Protein AF-A0A9C6XRC9-F1 (afdb_monomer_lite)

Secondary structure (DSSP, 8-state):
---PPPPPPPP----------TTS-S-GGG--S------PPPHHHHHHHHHHHTTTSPTT-HHHHHHHHHHHHHIIIIIHHHHHHHHHHHTT-S----EEE------TT-----S--TTHHHHHHH-HHHHHHHHSSPPPHHHHHHHHHHHHHHHHHHHHS-S-S-GGGTSS--PPP-TTT-EEEEE--SS-SSPPEEETTGGGGG------TTHHHHHHHHTT---HHHHHHHIIIIIHHHHHHHHHHHHHHHHHHHTTS------HHHHHHHHHHHHHHHHHHHHHHHHHHHHHHHHHHHHHHTT-

Organism: Frankliniella occidentalis (NCBI:txid133901)

Foldseek 3Di:
DDDDDDDDDDDDDDDDDDDDDPPPPDDPVPPPDDPPPPVPPDVVNVVVLCVQQPPVADVPRPVSNVVSVVVLCCLQPPLLVVLVVQQVCLVPDPLAAAADEFAQAQPLPPPPDGTQDPCSVVCLQVHQVSCCVRRVDGQDPLSVVLNVLVVQLVVCCVVPSASCPDCVVQVDGRDHAHPVFQWHFYRYSPPDPPGDIDHQQVQAVPDDDDDDPPCPVVVVVSVVTGHPSRVSSCCNVPVVVVVVVVVVVVVVVVVVVVVPPDDPDDDDPVVVVVVVVVVVVVVVVVVVVVVVVVVVVVVVVVVVVVVD

Sequence (308 aa):
MPTRWPPPPPGGDPGDDELADGTNDLPPAFRLGPPALEVPVDASIQSLLEWRYVSGAAPGDTGALLAGLLQMYTDAQFKAPHALQLRLLASRTAQLFAYRFDQPGPDLLGSGYPGAGFGSELVLLLGPTTTRQLAGRRFTAQEERLAAYVKRMWVDFARTGNPTPGARGYGVSWRRYTEADQGFLSLVADGTQPMPMRSYSHEALLGAAPAGPGARELQAEAAAGGGGDARAAHLWNTFLPRLHNESIGRRVAGWAASREAPLTNAQPFRSAMFTLLALVLLLLLLLVLCLVLLKRRAKERGRERDSF

pLDDT: mean 70.93, std 20.16, range [28.77, 95.62]

Radius of gyration: 31.68 Å; chains: 1; bounding box: 92×70×71 Å

InterPro domains:
  IPR002018 Carboxylesterase, type B [PF00135] (43-192)
  IPR029058 Alpha/Beta hydrolase fold [G3DSA:3.40.50.1820] (29-205)
  IPR029058 Alpha/Beta hydrolase fold [SSF53474] (43-190)
  IPR051093 Neuroligin and Bile salt-activated lipase [PTHR43903] (65-206)

Structure (mmCIF, N/CA/C/O backbone):
data_AF-A0A9C6XRC9-F1
#
_entry.id   AF-A0A9C6XRC9-F1
#
loop_
_atom_site.group_PDB
_atom_site.id
_atom_site.type_symbol
_atom_site.label_atom_id
_atom_site.label_alt_id
_atom_site.label_comp_id
_atom_site.label_asym_id
_atom_site.label_entity_id
_atom_site.label_seq_id
_atom_site.pdbx_PDB_ins_code
_atom_site.Cartn_x
_atom_site.Cartn_y
_atom_site.Cartn_z
_atom_site.occupancy
_atom_site.B_iso_or_equiv
_atom_site.auth_seq_id
_atom_site.auth_comp_id
_atom_site.auth_asym_id
_atom_site.auth_atom_id
_atom_site.pdbx_PDB_model_num
ATOM 1 N N . MET A 1 1 ? 21.746 42.986 18.430 1.00 35.22 1 MET A N 1
ATOM 2 C CA . MET A 1 1 ? 22.981 43.009 17.623 1.00 35.22 1 MET A CA 1
ATOM 3 C C . MET A 1 1 ? 22.846 42.000 16.495 1.00 35.22 1 MET A C 1
ATOM 5 O O . MET A 1 1 ? 22.748 40.822 16.808 1.00 35.22 1 MET A O 1
ATOM 9 N N . PRO A 1 2 ? 22.777 42.429 15.226 1.00 35.78 2 PRO A N 1
ATOM 10 C CA . PRO A 1 2 ? 22.826 41.525 14.086 1.00 35.78 2 PRO A CA 1
ATOM 11 C C . PRO A 1 2 ? 24.183 41.648 13.377 1.00 35.78 2 PRO A C 1
ATOM 13 O O . PRO A 1 2 ? 24.568 42.726 12.923 1.00 35.78 2 PRO A O 1
ATOM 16 N N . THR A 1 3 ? 24.927 40.550 13.302 1.00 38.56 3 THR A N 1
ATOM 17 C CA . THR A 1 3 ? 26.184 40.452 12.555 1.00 38.56 3 THR A CA 1
ATOM 18 C C . THR A 1 3 ? 25.895 40.450 11.052 1.00 38.56 3 THR A C 1
ATOM 20 O O . THR A 1 3 ? 25.283 39.528 10.517 1.00 38.56 3 THR A O 1
ATOM 23 N N . ARG A 1 4 ? 26.321 41.524 10.375 1.00 36.56 4 ARG A N 1
ATOM 24 C CA . ARG A 1 4 ? 26.397 41.636 8.912 1.00 36.56 4 ARG A CA 1
ATOM 25 C C . ARG A 1 4 ? 27.563 40.788 8.399 1.00 36.56 4 ARG A C 1
ATOM 27 O O . ARG A 1 4 ? 28.683 40.949 8.875 1.00 36.56 4 ARG A O 1
ATOM 34 N N . TRP A 1 5 ? 27.304 39.949 7.404 1.00 37.97 5 TRP A N 1
ATOM 35 C CA . TRP A 1 5 ? 28.341 39.339 6.570 1.00 37.97 5 TRP A CA 1
ATOM 36 C C . TRP A 1 5 ? 28.948 40.390 5.619 1.00 37.97 5 TRP A C 1
ATOM 38 O O . TRP A 1 5 ? 28.217 41.287 5.183 1.00 37.97 5 TRP A O 1
ATOM 48 N N . PRO A 1 6 ? 30.255 40.326 5.303 1.00 43.88 6 PRO A N 1
ATOM 49 C CA . PRO A 1 6 ? 30.884 41.241 4.353 1.00 43.88 6 PRO A CA 1
ATOM 50 C C . PRO A 1 6 ? 30.583 40.832 2.896 1.00 43.88 6 PRO A C 1
ATOM 52 O O . PRO A 1 6 ? 30.291 39.661 2.641 1.00 43.88 6 PRO A O 1
ATOM 55 N N . PRO A 1 7 ? 30.636 41.771 1.931 1.00 45.69 7 PRO A N 1
ATOM 56 C CA . PRO A 1 7 ? 30.400 41.468 0.521 1.00 45.69 7 PRO A CA 1
ATOM 57 C C . PRO A 1 7 ? 31.598 40.740 -0.122 1.00 45.69 7 PRO A C 1
ATOM 59 O O . PRO A 1 7 ? 32.734 40.924 0.325 1.00 45.69 7 PRO A O 1
ATOM 62 N N . PRO A 1 8 ? 31.366 39.937 -1.178 1.00 43.94 8 PRO A N 1
ATOM 63 C CA . PRO A 1 8 ? 32.430 39.238 -1.893 1.00 43.94 8 PRO A CA 1
ATOM 64 C C . PRO A 1 8 ? 33.268 40.199 -2.762 1.00 43.94 8 PRO A C 1
ATOM 66 O O . PRO A 1 8 ? 32.747 41.220 -3.222 1.00 43.94 8 PRO A O 1
ATOM 69 N N . PRO A 1 9 ? 34.558 39.890 -3.001 1.00 41.72 9 PRO A N 1
ATOM 70 C CA . PRO A 1 9 ? 35.421 40.687 -3.868 1.00 41.72 9 PRO A CA 1
ATOM 71 C C . PRO A 1 9 ? 35.063 40.510 -5.359 1.00 41.72 9 PRO A C 1
ATOM 73 O O . PRO A 1 9 ? 34.474 39.493 -5.735 1.00 41.72 9 PRO A O 1
ATOM 76 N N . PRO A 1 10 ? 35.389 41.502 -6.212 1.00 39.47 10 PRO A N 1
ATOM 77 C CA . PRO A 1 10 ? 34.968 41.529 -7.607 1.00 39.47 10 PRO A CA 1
ATOM 78 C C . PRO A 1 10 ? 35.815 40.598 -8.484 1.00 39.47 10 PRO A C 1
ATOM 80 O O . PRO A 1 10 ? 36.954 40.270 -8.158 1.00 39.47 10 PRO A O 1
ATOM 83 N N . GLY A 1 11 ? 35.203 40.179 -9.593 1.00 39.72 11 GLY A N 1
ATOM 84 C CA . GLY A 1 11 ? 35.634 39.072 -10.438 1.00 39.72 11 GLY A CA 1
ATOM 85 C C . GLY A 1 11 ? 36.999 39.222 -11.107 1.00 39.72 11 GLY A C 1
ATOM 86 O O . GLY A 1 11 ? 37.407 40.308 -11.517 1.00 39.72 11 GLY A O 1
ATOM 87 N N . GLY A 1 12 ? 37.639 38.068 -11.271 1.00 28.77 12 GLY A N 1
ATOM 88 C CA . GLY A 1 12 ? 38.727 37.819 -12.202 1.00 28.77 12 GLY A CA 1
ATOM 89 C C . GLY A 1 12 ? 38.508 36.446 -12.835 1.00 28.77 12 GLY A C 1
ATOM 90 O O . GLY A 1 12 ? 38.506 35.441 -12.135 1.00 28.77 12 GLY A O 1
ATOM 91 N N . ASP A 1 13 ? 38.273 36.445 -14.138 1.00 37.41 13 ASP A N 1
ATOM 92 C CA . ASP A 1 13 ? 38.548 35.346 -15.076 1.00 37.41 13 ASP A CA 1
ATOM 93 C C . ASP A 1 13 ? 39.811 35.806 -15.855 1.00 37.41 13 ASP A C 1
ATOM 95 O O . ASP A 1 13 ? 40.003 37.032 -15.916 1.00 37.41 13 ASP A O 1
ATOM 99 N N . PRO A 1 14 ? 40.673 34.965 -16.472 1.00 45.53 14 PRO A N 1
ATOM 100 C CA . PRO A 1 14 ? 40.502 33.546 -16.811 1.00 45.53 14 PRO A CA 1
ATOM 101 C C . PRO A 1 14 ? 41.746 32.645 -16.611 1.00 45.53 14 PRO A C 1
ATOM 103 O O . PRO A 1 14 ? 42.859 33.130 -16.415 1.00 45.53 14 PRO A O 1
ATOM 106 N N . GLY A 1 15 ? 41.568 31.328 -16.764 1.00 31.20 15 GLY A N 1
ATOM 107 C CA . GLY A 1 15 ? 42.656 30.415 -17.149 1.00 31.20 15 GLY A CA 1
ATOM 108 C C . GLY A 1 15 ? 42.734 29.111 -16.357 1.00 31.20 15 GLY A C 1
ATOM 109 O O . GLY A 1 15 ? 43.173 29.109 -15.216 1.00 31.20 15 GLY A O 1
ATOM 110 N N . ASP A 1 16 ? 42.351 28.026 -17.031 1.00 44.50 16 ASP A N 1
ATOM 111 C CA . ASP A 1 16 ? 42.995 26.708 -16.998 1.00 44.50 16 ASP A CA 1
ATOM 112 C C . ASP A 1 16 ? 43.241 26.053 -15.626 1.00 44.50 16 ASP A C 1
ATOM 114 O O . ASP A 1 16 ? 44.360 26.056 -15.129 1.00 44.50 16 ASP A O 1
ATOM 118 N N . ASP A 1 17 ? 42.228 25.368 -15.082 1.00 36.22 17 ASP A N 1
ATOM 119 C CA . ASP A 1 17 ? 42.452 24.276 -14.125 1.00 36.22 17 ASP A CA 1
ATOM 120 C C . ASP A 1 17 ? 41.596 23.053 -14.496 1.00 36.22 17 ASP A C 1
ATOM 122 O O . ASP A 1 17 ? 40.381 22.975 -14.294 1.00 36.22 17 ASP A O 1
ATOM 126 N N . GLU A 1 18 ? 42.289 22.096 -15.099 1.00 40.53 18 GLU A N 1
ATOM 127 C CA . GLU A 1 18 ? 41.876 20.741 -15.437 1.00 40.53 18 GLU A CA 1
ATOM 128 C C . GLU A 1 18 ? 41.568 19.950 -14.148 1.00 40.53 18 GLU A C 1
ATOM 130 O O . GLU A 1 18 ? 42.465 19.462 -13.461 1.00 40.53 18 GLU A O 1
ATOM 135 N N . LEU A 1 19 ? 40.286 19.824 -13.784 1.00 36.97 19 LEU A N 1
ATOM 136 C CA . LEU A 1 19 ? 39.853 18.959 -12.681 1.00 36.97 19 LEU A CA 1
ATOM 137 C C . LEU A 1 19 ? 39.746 17.506 -13.158 1.00 36.97 19 LEU A C 1
ATOM 139 O O . LEU A 1 19 ? 38.753 17.082 -13.751 1.00 36.97 19 LEU A O 1
ATOM 143 N N . ALA A 1 20 ? 40.809 16.763 -12.864 1.00 34.56 20 ALA A N 1
ATOM 144 C CA . ALA A 1 20 ? 40.918 15.324 -13.012 1.00 34.56 20 ALA A CA 1
ATOM 145 C C . ALA A 1 20 ? 39.790 14.566 -12.279 1.00 34.56 20 ALA A C 1
ATOM 147 O O . ALA A 1 20 ? 39.478 14.816 -11.112 1.00 34.56 20 ALA A O 1
ATOM 148 N N . ASP A 1 21 ? 39.212 13.599 -12.991 1.00 37.47 21 ASP A N 1
ATOM 149 C CA . ASP A 1 21 ? 38.247 12.603 -12.526 1.00 37.47 21 ASP A CA 1
ATOM 150 C C . ASP A 1 21 ? 38.874 11.687 -11.455 1.00 37.47 21 ASP A C 1
ATOM 152 O O . ASP A 1 21 ? 39.575 10.718 -11.747 1.00 37.47 21 ASP A O 1
ATOM 156 N N . GLY A 1 22 ? 38.634 12.016 -10.185 1.00 40.62 22 GLY A N 1
ATOM 157 C CA . GLY A 1 22 ? 39.144 11.301 -9.012 1.00 40.62 22 GLY A CA 1
ATOM 158 C C . GLY A 1 22 ? 38.396 10.016 -8.643 1.00 40.62 22 GLY A C 1
ATOM 159 O O . GLY A 1 22 ? 38.350 9.671 -7.463 1.00 40.62 22 GLY A O 1
ATOM 160 N N . THR A 1 23 ? 37.784 9.303 -9.595 1.00 39.66 23 THR A N 1
ATOM 161 C CA . THR A 1 23 ? 37.073 8.042 -9.298 1.00 39.66 23 THR A CA 1
ATOM 162 C C . THR A 1 23 ? 37.865 6.764 -9.600 1.00 39.66 23 THR A C 1
ATOM 164 O O . THR A 1 23 ? 37.419 5.675 -9.232 1.00 39.66 23 THR A O 1
ATOM 167 N N . ASN A 1 24 ? 39.070 6.862 -10.177 1.00 40.19 24 ASN A N 1
ATOM 168 C CA . ASN A 1 24 ? 39.824 5.686 -10.642 1.00 40.19 24 ASN A CA 1
ATOM 169 C C . ASN A 1 24 ? 41.006 5.215 -9.769 1.00 40.19 24 ASN A C 1
ATOM 171 O O . ASN A 1 24 ? 41.570 4.164 -10.065 1.00 40.19 24 ASN A O 1
ATOM 175 N N . ASP A 1 25 ? 41.327 5.878 -8.655 1.00 45.12 25 ASP A N 1
ATOM 176 C CA . ASP A 1 25 ? 42.563 5.599 -7.892 1.00 45.12 25 ASP A CA 1
ATOM 177 C C . ASP A 1 25 ? 42.398 4.754 -6.615 1.00 45.12 25 ASP A C 1
ATOM 179 O O . ASP A 1 25 ? 43.212 4.825 -5.692 1.00 45.12 25 ASP A O 1
ATOM 183 N N . LEU A 1 26 ? 41.381 3.889 -6.538 1.00 38.12 26 LEU A N 1
ATOM 184 C CA . LEU A 1 26 ? 41.312 2.905 -5.450 1.00 38.12 26 LEU A CA 1
ATOM 185 C C . LEU A 1 26 ? 41.932 1.557 -5.857 1.00 38.12 26 LEU A C 1
ATOM 187 O O . LEU A 1 26 ? 41.564 0.992 -6.891 1.00 38.12 26 LEU A O 1
ATOM 191 N N . PRO A 1 27 ? 42.839 0.987 -5.034 1.00 40.34 27 PRO A N 1
ATOM 192 C CA . PRO A 1 27 ? 43.484 -0.281 -5.336 1.00 40.34 27 PRO A CA 1
ATOM 193 C C . PRO A 1 27 ? 42.460 -1.428 -5.409 1.00 40.34 27 PRO A C 1
ATOM 195 O O . PRO A 1 27 ? 41.480 -1.449 -4.656 1.00 40.34 27 PRO A O 1
ATOM 198 N N . PRO A 1 28 ? 42.706 -2.442 -6.260 1.00 43.56 28 PRO A N 1
ATOM 199 C CA . PRO A 1 28 ? 41.733 -3.488 -6.595 1.00 43.56 28 PRO A CA 1
ATOM 200 C C . PRO A 1 28 ? 41.267 -4.340 -5.400 1.00 43.56 28 PRO A C 1
ATOM 202 O O . PRO A 1 28 ? 40.253 -5.026 -5.495 1.00 43.56 28 PRO A O 1
ATOM 205 N N . ALA A 1 29 ? 41.964 -4.276 -4.262 1.00 41.69 29 ALA A N 1
ATOM 206 C CA . ALA A 1 29 ? 41.668 -5.044 -3.054 1.00 41.69 29 ALA A CA 1
ATOM 207 C C . ALA A 1 29 ? 40.411 -4.587 -2.283 1.00 41.69 29 ALA A C 1
ATOM 209 O O . ALA A 1 29 ? 39.930 -5.335 -1.436 1.00 41.69 29 ALA A O 1
ATOM 210 N N . PHE A 1 30 ? 39.855 -3.403 -2.571 1.00 39.16 30 PHE A N 1
ATOM 211 C CA . PHE A 1 30 ? 38.640 -2.903 -1.903 1.00 39.16 30 PHE A CA 1
ATOM 212 C C . PHE A 1 30 ? 37.350 -3.078 -2.718 1.00 39.16 30 PHE A C 1
ATOM 214 O O . PHE A 1 30 ? 36.274 -2.706 -2.256 1.00 39.16 30 PHE A O 1
ATOM 221 N N . ARG A 1 31 ? 37.412 -3.720 -3.893 1.00 44.91 31 ARG A N 1
ATOM 222 C CA . ARG A 1 31 ? 36.222 -4.141 -4.652 1.00 44.91 31 ARG A CA 1
ATOM 223 C C . ARG A 1 31 ? 35.701 -5.488 -4.130 1.00 44.91 31 ARG A C 1
ATOM 225 O O . ARG A 1 31 ? 35.736 -6.490 -4.832 1.00 44.91 31 ARG A O 1
ATOM 232 N N . LEU A 1 32 ? 35.248 -5.524 -2.876 1.00 40.56 32 LEU A N 1
ATOM 233 C CA . LEU A 1 32 ? 34.569 -6.682 -2.278 1.00 40.56 32 LEU A CA 1
ATOM 234 C C . LEU A 1 32 ? 33.050 -6.474 -2.300 1.00 40.56 32 LEU A C 1
ATOM 236 O O . LEU A 1 32 ? 32.406 -6.261 -1.278 1.00 40.56 32 LEU A O 1
ATOM 240 N N . GLY A 1 33 ? 32.482 -6.561 -3.496 1.00 33.41 33 GLY A N 1
ATOM 241 C CA . GLY A 1 33 ? 31.129 -7.063 -3.707 1.00 33.41 33 GLY A CA 1
ATOM 242 C C . GLY A 1 33 ? 31.245 -8.271 -4.639 1.00 33.41 33 GLY A C 1
ATOM 243 O O . GLY A 1 33 ? 32.189 -8.301 -5.436 1.00 33.41 33 GLY A O 1
ATOM 244 N N . PRO A 1 34 ? 30.358 -9.285 -4.570 1.00 34.78 34 PRO A N 1
ATOM 245 C CA . PRO A 1 34 ? 30.285 -10.269 -5.654 1.00 34.78 34 PRO A CA 1
ATOM 246 C C . PRO A 1 34 ? 30.206 -9.500 -6.980 1.00 34.78 34 PRO A C 1
ATOM 248 O O . PRO A 1 34 ? 29.626 -8.409 -6.967 1.00 34.78 34 PRO A O 1
ATOM 251 N N . PRO A 1 35 ? 30.789 -10.001 -8.092 1.00 35.19 35 PRO A N 1
ATOM 252 C CA . PRO A 1 35 ? 30.639 -9.334 -9.377 1.00 35.19 35 PRO A CA 1
ATOM 253 C C . PRO A 1 35 ? 29.151 -9.094 -9.535 1.00 35.19 35 PRO A C 1
ATOM 255 O O . PRO A 1 35 ? 28.368 -10.050 -9.515 1.00 35.19 35 PRO A O 1
ATOM 258 N N . ALA A 1 36 ? 28.763 -7.818 -9.551 1.00 39.09 36 ALA A N 1
ATOM 259 C CA . ALA A 1 36 ? 27.411 -7.466 -9.877 1.00 39.09 36 ALA A CA 1
ATOM 260 C C . ALA A 1 36 ? 27.167 -8.201 -11.188 1.00 39.09 36 ALA A C 1
ATOM 262 O O . ALA A 1 36 ? 27.863 -7.990 -12.183 1.00 39.09 36 ALA A O 1
ATOM 263 N N . LEU A 1 37 ? 26.237 -9.149 -11.156 1.00 36.12 37 LEU A N 1
ATOM 264 C CA . LEU A 1 37 ? 25.459 -9.462 -12.328 1.00 36.12 37 LEU A CA 1
ATOM 265 C C . LEU A 1 37 ? 24.800 -8.129 -12.680 1.00 36.12 37 LEU A C 1
ATOM 267 O O . LEU A 1 37 ? 23.664 -7.872 -12.294 1.00 36.12 37 LEU A O 1
ATOM 271 N N . GLU A 1 38 ? 25.549 -7.247 -13.344 1.00 39.19 38 GLU A N 1
ATOM 272 C CA . GLU A 1 38 ? 25.010 -6.188 -14.168 1.00 39.19 38 GLU A CA 1
ATOM 273 C C . GLU A 1 38 ? 24.287 -6.942 -15.270 1.00 39.19 38 GLU A C 1
ATOM 275 O O . GLU A 1 38 ? 24.813 -7.204 -16.346 1.00 39.19 38 GLU A O 1
ATOM 280 N N . VAL A 1 39 ? 23.096 -7.435 -14.934 1.00 43.78 39 VAL A N 1
ATOM 281 C CA . VAL A 1 39 ? 22.110 -7.824 -15.916 1.00 43.78 39 VAL A CA 1
ATOM 282 C C . VAL A 1 39 ? 21.876 -6.525 -16.669 1.00 43.78 39 VAL A C 1
ATOM 284 O O . VAL A 1 39 ? 21.326 -5.600 -16.067 1.00 43.78 39 VAL A O 1
ATOM 287 N N . PRO A 1 40 ? 22.324 -6.401 -17.933 1.00 53.22 40 PRO A N 1
ATOM 288 C CA . PRO A 1 40 ? 22.064 -5.193 -18.687 1.00 53.22 40 PRO A CA 1
ATOM 289 C C . PRO A 1 40 ? 20.550 -5.067 -18.719 1.00 53.22 40 PRO A C 1
ATOM 291 O O . PRO A 1 40 ? 19.863 -5.998 -19.167 1.00 53.22 40 PRO A O 1
ATOM 294 N N . VAL A 1 41 ? 20.031 -3.977 -18.156 1.00 55.94 41 VAL A N 1
ATOM 295 C CA . VAL A 1 41 ? 18.625 -3.636 -18.322 1.00 55.94 41 VAL A CA 1
ATOM 296 C C . VAL A 1 41 ? 18.436 -3.545 -19.829 1.00 55.94 41 VAL A C 1
ATOM 298 O O . VAL A 1 41 ? 19.155 -2.811 -20.502 1.00 55.94 41 VAL A O 1
ATOM 301 N N . ASP A 1 42 ? 17.559 -4.385 -20.379 1.00 67.19 42 ASP A N 1
ATOM 302 C CA . ASP A 1 42 ? 17.227 -4.320 -21.799 1.00 67.19 42 ASP A CA 1
ATOM 303 C C . ASP A 1 42 ? 16.805 -2.873 -22.076 1.00 67.19 42 ASP A C 1
ATOM 305 O O . ASP A 1 42 ? 15.924 -2.367 -21.377 1.00 67.19 42 ASP A O 1
ATOM 309 N N . ALA A 1 43 ? 17.446 -2.188 -23.027 1.00 70.94 43 ALA A N 1
ATOM 310 C CA . ALA A 1 43 ? 17.153 -0.785 -23.331 1.00 70.94 43 ALA A CA 1
ATOM 311 C C . ALA A 1 43 ? 15.641 -0.558 -23.537 1.00 70.94 43 ALA A C 1
ATOM 313 O O . ALA A 1 43 ? 15.102 0.480 -23.162 1.00 70.94 43 ALA A O 1
ATOM 314 N N . SER A 1 44 ? 14.934 -1.590 -24.009 1.00 74.25 44 SER A N 1
ATOM 315 C CA . SER A 1 44 ? 13.476 -1.632 -24.147 1.00 74.25 44 SER A CA 1
ATOM 316 C C . SER A 1 44 ? 12.720 -1.483 -22.814 1.00 74.25 44 SER A C 1
ATOM 318 O O . SER A 1 44 ? 11.699 -0.801 -22.756 1.00 74.25 44 SER A O 1
ATOM 320 N N . ILE A 1 45 ? 13.200 -2.115 -21.735 1.00 81.44 45 ILE A N 1
ATOM 321 C CA . ILE A 1 45 ? 12.616 -2.008 -20.386 1.00 81.44 45 ILE A CA 1
ATOM 322 C C . ILE A 1 45 ? 12.839 -0.601 -19.839 1.00 81.44 45 ILE A C 1
ATOM 324 O O . ILE A 1 45 ? 11.910 -0.000 -19.303 1.00 81.44 45 ILE A O 1
ATOM 328 N N . GLN A 1 46 ? 14.053 -0.072 -19.994 1.00 81.62 46 GLN A N 1
ATOM 329 C CA . GLN A 1 46 ? 14.384 1.265 -19.518 1.00 81.62 46 GLN A CA 1
ATOM 330 C C . GLN A 1 46 ? 13.516 2.326 -20.205 1.00 81.62 46 GLN A C 1
ATOM 332 O O . GLN A 1 46 ? 12.843 3.089 -19.516 1.00 81.62 46 GLN A O 1
ATOM 337 N N . SER A 1 47 ? 13.435 2.316 -21.539 1.00 79.88 47 SER A N 1
ATOM 338 C CA . SER A 1 47 ? 12.606 3.272 -22.284 1.00 79.88 47 SER A CA 1
ATOM 339 C C . SER A 1 47 ? 11.123 3.178 -21.924 1.00 79.88 47 SER A C 1
ATOM 341 O O . SER A 1 47 ? 10.429 4.191 -21.894 1.00 79.88 47 SER A O 1
ATOM 343 N N . LEU A 1 48 ? 10.619 1.981 -21.611 1.00 82.50 48 LEU A N 1
ATOM 344 C CA . LEU A 1 48 ? 9.238 1.808 -21.164 1.00 82.50 48 LEU A CA 1
ATOM 345 C C . LEU A 1 48 ? 8.993 2.411 -19.775 1.00 82.50 48 LEU A C 1
ATOM 347 O O . LEU A 1 48 ? 7.953 3.033 -19.552 1.00 82.50 48 LEU A O 1
ATOM 351 N N . LEU A 1 49 ? 9.925 2.220 -18.838 1.00 86.25 49 LEU A N 1
ATOM 352 C CA . LEU A 1 49 ? 9.831 2.802 -17.498 1.00 86.25 49 LEU A CA 1
ATOM 353 C C . LEU A 1 49 ? 9.945 4.329 -17.554 1.00 86.25 49 LEU A C 1
ATOM 355 O O . LEU A 1 49 ? 9.145 5.020 -16.922 1.00 86.25 49 LEU A O 1
ATOM 359 N N . GLU A 1 50 ? 10.866 4.851 -18.364 1.00 83.88 50 GLU A N 1
ATOM 360 C CA . GLU A 1 50 ? 10.996 6.284 -18.639 1.00 83.88 50 GLU A CA 1
ATOM 361 C C . GLU A 1 50 ? 9.703 6.845 -19.240 1.00 83.88 50 GLU A C 1
ATOM 363 O O . GLU A 1 50 ? 9.156 7.830 -18.746 1.00 83.88 50 GLU A O 1
ATOM 368 N N . TRP A 1 51 ? 9.136 6.174 -20.241 1.00 84.12 51 TRP A N 1
ATOM 369 C CA . TRP A 1 51 ? 7.853 6.564 -20.819 1.00 84.12 51 TRP A CA 1
ATOM 370 C C . TRP A 1 51 ? 6.695 6.511 -19.807 1.00 84.12 51 TRP A C 1
ATOM 372 O O . TRP A 1 51 ? 5.800 7.349 -19.821 1.00 84.12 51 TRP A O 1
ATOM 382 N N . ARG A 1 52 ? 6.672 5.541 -18.889 1.00 84.00 52 ARG A N 1
ATOM 383 C CA . ARG A 1 52 ? 5.548 5.399 -17.952 1.00 84.00 52 ARG A CA 1
ATOM 384 C C . ARG A 1 52 ? 5.605 6.378 -16.778 1.00 84.00 52 ARG A C 1
ATOM 386 O O . ARG A 1 52 ? 4.542 6.783 -16.295 1.00 84.00 52 ARG A O 1
ATOM 393 N N . TYR A 1 53 ? 6.802 6.678 -16.280 1.00 85.44 53 TYR A N 1
ATOM 394 C CA . TYR A 1 53 ? 6.999 7.386 -15.011 1.00 85.44 53 TYR A CA 1
ATOM 395 C C . TYR A 1 53 ? 7.703 8.736 -15.153 1.00 85.44 53 TYR A C 1
ATOM 397 O O . TYR A 1 53 ? 7.552 9.574 -14.272 1.00 85.44 53 TYR A O 1
ATOM 405 N N . VAL A 1 54 ? 8.442 8.971 -16.239 1.00 84.94 54 VAL A N 1
ATOM 406 C CA . VAL A 1 54 ? 9.279 10.171 -16.407 1.00 84.94 54 VAL A CA 1
ATOM 407 C C . VAL A 1 54 ? 8.753 11.094 -17.504 1.00 84.94 54 VAL A C 1
ATOM 409 O O . VAL A 1 54 ? 8.776 12.308 -17.333 1.00 84.94 54 VAL A O 1
ATOM 412 N N . SER A 1 55 ? 8.210 10.563 -18.604 1.00 78.62 55 SER A N 1
ATOM 413 C CA . SER A 1 55 ? 7.850 11.377 -19.779 1.00 78.62 55 SER A CA 1
ATOM 414 C C . SER A 1 55 ? 6.711 12.379 -19.556 1.00 78.62 55 SER A C 1
ATOM 416 O O . SER A 1 55 ? 6.442 13.198 -20.430 1.00 78.62 55 SER A O 1
ATOM 418 N N . GLY A 1 56 ? 6.006 12.299 -18.425 1.00 74.56 56 GLY A N 1
ATOM 419 C CA . GLY A 1 56 ? 4.999 13.282 -18.025 1.00 74.56 56 GLY A CA 1
ATOM 420 C C . GLY A 1 56 ? 5.578 14.554 -17.394 1.00 74.56 56 GLY A C 1
ATOM 421 O O . GLY A 1 56 ? 4.843 15.526 -17.245 1.00 74.56 56 GLY A O 1
ATOM 422 N N . ALA A 1 57 ? 6.863 14.563 -17.021 1.00 82.94 57 ALA A N 1
ATOM 423 C CA . ALA A 1 57 ? 7.520 15.710 -16.404 1.00 82.94 57 ALA A CA 1
ATOM 424 C C . ALA A 1 57 ? 8.058 16.674 -17.473 1.00 82.94 57 ALA A C 1
ATOM 426 O O . ALA A 1 57 ? 8.785 16.272 -18.384 1.00 82.94 57 ALA A O 1
ATOM 427 N N . ALA A 1 58 ? 7.718 17.960 -17.358 1.00 82.94 58 ALA A N 1
ATOM 428 C CA . ALA A 1 58 ? 8.285 18.986 -18.226 1.00 82.94 58 ALA A CA 1
ATOM 429 C C . ALA A 1 58 ? 9.793 19.168 -17.943 1.00 82.94 58 ALA A C 1
ATOM 431 O O . ALA A 1 58 ? 10.233 18.964 -16.807 1.00 82.94 58 ALA A O 1
ATOM 432 N N . PRO A 1 59 ? 10.607 19.588 -18.932 1.00 83.62 59 PRO A N 1
ATOM 433 C CA . PRO A 1 59 ? 12.016 19.891 -18.698 1.00 83.62 59 PRO A CA 1
ATOM 434 C C . PRO A 1 59 ? 12.189 20.912 -17.564 1.00 83.62 59 PRO A C 1
ATOM 436 O O . PRO A 1 59 ? 11.620 22.000 -17.611 1.00 83.62 59 PRO A O 1
ATOM 439 N N . GLY A 1 60 ? 12.971 20.554 -16.543 1.00 83.94 60 GLY A N 1
ATOM 440 C CA . GLY A 1 60 ? 13.202 21.387 -15.356 1.00 83.94 60 GLY A CA 1
ATOM 441 C C . GLY A 1 60 ? 12.169 21.235 -14.230 1.00 83.94 60 GLY A C 1
ATOM 442 O O . GLY A 1 60 ? 12.399 21.768 -13.146 1.00 83.94 60 GLY A O 1
ATOM 443 N N . ASP A 1 61 ? 11.081 20.481 -14.428 1.00 85.75 61 ASP A N 1
ATOM 444 C CA . ASP A 1 61 ? 10.108 20.176 -13.372 1.00 85.75 61 ASP A CA 1
ATOM 445 C C . ASP A 1 61 ? 10.587 19.003 -12.501 1.00 85.75 61 ASP A C 1
ATOM 447 O O . ASP A 1 61 ? 10.241 17.833 -12.696 1.00 85.75 61 ASP A O 1
ATOM 451 N N . THR A 1 62 ? 11.425 19.330 -11.519 1.00 86.00 62 THR A N 1
ATOM 452 C CA . THR A 1 62 ? 11.977 18.360 -10.565 1.00 86.00 62 THR A CA 1
ATOM 453 C C . THR A 1 62 ? 10.907 17.731 -9.671 1.00 86.00 62 THR A C 1
ATOM 455 O O . THR A 1 62 ? 11.064 16.582 -9.256 1.00 86.00 62 THR A O 1
ATOM 458 N N . GLY A 1 63 ? 9.807 18.443 -9.403 1.00 80.94 63 GLY A N 1
ATOM 459 C CA . GLY A 1 63 ? 8.702 17.953 -8.582 1.00 80.94 63 GLY A CA 1
ATOM 460 C C . GLY A 1 63 ? 7.929 16.837 -9.278 1.00 80.94 63 GLY A C 1
ATOM 461 O O . GLY A 1 63 ? 7.726 15.773 -8.691 1.00 80.94 63 GLY A O 1
ATOM 462 N N . ALA A 1 64 ? 7.556 17.043 -10.544 1.00 79.44 64 ALA A N 1
ATOM 463 C CA . ALA A 1 64 ? 6.885 16.021 -11.345 1.00 79.44 64 ALA A CA 1
ATOM 464 C C . ALA A 1 64 ? 7.782 14.800 -11.595 1.00 79.44 64 ALA A C 1
ATOM 466 O O . ALA A 1 64 ? 7.312 13.664 -11.492 1.00 79.44 64 ALA A O 1
ATOM 467 N N . LEU A 1 65 ? 9.078 15.017 -11.855 1.00 84.00 65 LEU A N 1
ATOM 468 C CA . LEU A 1 65 ? 10.048 13.932 -12.014 1.00 84.00 65 LEU A CA 1
ATOM 469 C C . LEU A 1 65 ? 10.121 13.062 -10.755 1.00 84.00 65 LEU A C 1
ATOM 471 O O . LEU A 1 65 ? 10.018 11.837 -10.825 1.00 84.00 65 LEU A O 1
ATOM 475 N N . LEU A 1 66 ? 10.277 13.692 -9.593 1.00 83.56 66 LEU A N 1
ATOM 476 C CA . LEU A 1 66 ? 10.391 12.967 -8.339 1.00 83.56 66 LEU A CA 1
ATOM 477 C C . LEU A 1 66 ? 9.087 12.269 -7.950 1.00 83.56 66 LEU A C 1
ATOM 479 O O . LEU A 1 66 ? 9.130 11.128 -7.498 1.00 83.56 66 LEU A O 1
ATOM 483 N N . ALA A 1 67 ? 7.931 12.893 -8.184 1.00 81.00 67 ALA A N 1
ATOM 484 C CA . ALA A 1 67 ? 6.639 12.234 -8.009 1.00 81.00 67 ALA A CA 1
ATOM 485 C C . ALA A 1 67 ? 6.529 10.970 -8.881 1.00 81.00 67 ALA A C 1
ATOM 487 O O . ALA A 1 67 ? 6.103 9.921 -8.395 1.00 81.00 67 ALA A O 1
ATOM 488 N N . GLY A 1 68 ? 6.982 11.043 -10.136 1.00 83.06 68 GLY A N 1
ATOM 489 C CA . GLY A 1 68 ? 7.051 9.903 -11.047 1.00 83.06 68 GLY A CA 1
ATOM 490 C C . GLY A 1 68 ? 7.964 8.781 -10.546 1.00 83.06 68 GLY A C 1
ATOM 491 O O . GLY A 1 68 ? 7.566 7.614 -10.538 1.00 83.06 68 GLY A O 1
ATOM 492 N N . LEU A 1 69 ? 9.155 9.121 -10.047 1.00 86.69 69 LEU A N 1
ATOM 493 C CA . LEU A 1 69 ? 10.097 8.154 -9.469 1.00 86.69 69 LEU A CA 1
ATOM 494 C C . LEU A 1 69 ? 9.574 7.520 -8.172 1.00 86.69 69 LEU A C 1
ATOM 496 O O . LEU A 1 69 ? 9.693 6.308 -7.986 1.00 86.69 69 LEU A O 1
ATOM 500 N N . LEU A 1 70 ? 8.950 8.308 -7.292 1.00 83.19 70 LEU A N 1
ATOM 501 C CA . LEU A 1 70 ? 8.302 7.805 -6.078 1.00 83.19 70 LEU A CA 1
ATOM 502 C C . LEU A 1 70 ? 7.135 6.873 -6.421 1.00 83.19 70 LEU A C 1
ATOM 504 O O . LEU A 1 70 ? 6.966 5.831 -5.782 1.00 83.19 70 LEU A O 1
ATOM 508 N N . GLN A 1 71 ? 6.358 7.205 -7.454 1.00 84.12 71 GLN A N 1
ATOM 509 C CA . GLN A 1 71 ? 5.293 6.341 -7.954 1.00 84.12 71 GLN A CA 1
ATOM 510 C C . GLN A 1 71 ? 5.856 5.035 -8.524 1.00 84.12 71 GLN A C 1
ATOM 512 O O . GLN A 1 71 ? 5.347 3.970 -8.187 1.00 84.12 71 GLN A O 1
ATOM 517 N N . MET A 1 72 ? 6.929 5.093 -9.318 1.00 87.44 72 MET A N 1
ATOM 518 C CA . MET A 1 72 ? 7.616 3.904 -9.830 1.00 87.44 72 MET A CA 1
ATOM 519 C C . MET A 1 72 ? 8.067 2.992 -8.688 1.00 87.44 72 MET A C 1
ATOM 521 O O . MET A 1 72 ? 7.775 1.797 -8.697 1.00 87.44 72 MET A O 1
ATOM 525 N N . TYR A 1 73 ? 8.739 3.561 -7.685 1.00 87.25 73 TYR A N 1
ATOM 526 C CA . TYR A 1 73 ? 9.200 2.824 -6.512 1.00 87.25 73 TYR A CA 1
ATOM 527 C C . TYR A 1 73 ? 8.030 2.189 -5.748 1.00 87.25 73 TYR A C 1
ATOM 529 O O . TYR A 1 73 ? 8.071 1.006 -5.413 1.00 87.25 73 TYR A O 1
ATOM 537 N N . THR A 1 74 ? 6.953 2.948 -5.533 1.00 84.06 74 THR A N 1
ATOM 538 C CA . THR A 1 74 ? 5.744 2.480 -4.839 1.00 84.06 74 THR A CA 1
ATOM 539 C C . THR A 1 74 ? 5.055 1.339 -5.585 1.00 84.06 74 THR A C 1
ATOM 541 O O . THR A 1 74 ? 4.651 0.343 -4.976 1.00 84.06 74 THR A O 1
ATOM 544 N N . ASP A 1 75 ? 4.933 1.467 -6.906 1.00 85.69 75 ASP A N 1
ATOM 545 C CA . ASP A 1 75 ? 4.308 0.462 -7.758 1.00 85.69 75 ASP A CA 1
ATOM 546 C C . ASP A 1 75 ? 5.124 -0.839 -7.755 1.00 85.69 75 ASP A C 1
ATOM 548 O O . ASP A 1 75 ? 4.554 -1.912 -7.552 1.00 85.69 75 ASP A O 1
ATOM 552 N N . ALA A 1 76 ? 6.449 -0.736 -7.909 1.00 87.50 76 ALA A N 1
ATOM 553 C CA . ALA A 1 76 ? 7.356 -1.878 -7.989 1.00 87.50 76 ALA A CA 1
ATOM 554 C C . ALA A 1 76 ? 7.524 -2.617 -6.653 1.00 87.50 76 ALA A C 1
ATOM 556 O O . ALA A 1 76 ? 7.513 -3.846 -6.624 1.00 87.50 76 ALA A O 1
ATOM 557 N N . GLN A 1 77 ? 7.698 -1.881 -5.551 1.00 86.62 77 GLN A N 1
ATOM 558 C CA . GLN A 1 77 ? 8.053 -2.463 -4.252 1.00 86.62 77 GLN A CA 1
ATOM 559 C C . GLN A 1 77 ? 6.834 -2.856 -3.414 1.00 86.62 77 GLN A C 1
ATOM 561 O O . GLN A 1 77 ? 6.915 -3.801 -2.632 1.00 86.62 77 GLN A O 1
ATOM 566 N N . PHE A 1 78 ? 5.700 -2.163 -3.573 1.00 86.25 78 PHE A N 1
ATOM 567 C CA . PHE A 1 78 ? 4.539 -2.356 -2.701 1.00 86.25 78 PHE A CA 1
ATOM 568 C C . PHE A 1 78 ? 3.283 -2.751 -3.470 1.00 86.25 78 PHE A C 1
ATOM 570 O O . PHE A 1 78 ? 2.741 -3.832 -3.233 1.00 86.25 78 PHE A O 1
ATOM 577 N N . LYS A 1 79 ? 2.799 -1.912 -4.396 1.00 86.31 79 LYS A N 1
ATOM 578 C CA . LYS A 1 79 ? 1.463 -2.124 -4.980 1.00 86.31 79 LYS A CA 1
ATOM 579 C C . LYS A 1 79 ? 1.389 -3.370 -5.850 1.00 86.31 79 LYS A C 1
ATOM 581 O O . LYS A 1 79 ? 0.463 -4.158 -5.675 1.00 86.31 79 LYS A O 1
ATOM 586 N N . ALA A 1 80 ? 2.324 -3.563 -6.780 1.00 86.69 80 ALA A N 1
ATOM 587 C CA . ALA A 1 80 ? 2.272 -4.706 -7.682 1.00 86.69 80 ALA A CA 1
ATOM 588 C C . ALA A 1 80 ? 2.463 -6.042 -6.940 1.00 86.69 80 ALA A C 1
ATOM 590 O O . ALA A 1 80 ? 1.601 -6.914 -7.111 1.00 86.69 80 ALA A O 1
ATOM 591 N N . PRO A 1 81 ? 3.465 -6.205 -6.049 1.00 89.88 81 PRO A N 1
ATOM 592 C CA . PRO A 1 81 ? 3.580 -7.412 -5.233 1.00 89.88 81 PRO A CA 1
ATOM 593 C C . PRO A 1 81 ? 2.333 -7.670 -4.380 1.00 89.88 81 PRO A C 1
ATOM 595 O O . PRO A 1 81 ? 1.832 -8.795 -4.347 1.00 89.88 81 PRO A O 1
ATOM 598 N N . HIS A 1 82 ? 1.771 -6.631 -3.753 1.00 89.69 82 HIS A N 1
ATOM 599 C CA . HIS A 1 82 ? 0.560 -6.757 -2.943 1.00 89.69 82 HIS A CA 1
ATOM 600 C C . HIS A 1 82 ? -0.665 -7.154 -3.781 1.00 89.69 82 HIS A C 1
ATOM 602 O O . HIS A 1 82 ? -1.432 -8.027 -3.379 1.00 89.69 82 HIS A O 1
ATOM 608 N N . ALA A 1 83 ? -0.835 -6.589 -4.980 1.00 87.06 83 ALA A N 1
ATOM 609 C CA . ALA A 1 83 ? -1.912 -6.967 -5.894 1.00 87.06 83 ALA A CA 1
ATOM 610 C C . ALA A 1 83 ? -1.801 -8.436 -6.334 1.00 87.06 83 ALA A C 1
ATOM 612 O O . ALA A 1 83 ? -2.803 -9.155 -6.365 1.00 87.06 83 ALA A O 1
ATOM 613 N N . LEU A 1 84 ? -0.582 -8.912 -6.620 1.00 88.12 84 LEU A N 1
ATOM 614 C CA . LEU A 1 84 ? -0.341 -10.322 -6.920 1.00 88.12 84 LEU A CA 1
ATOM 615 C C . LEU A 1 84 ? -0.668 -11.208 -5.713 1.00 88.12 84 LEU A C 1
ATOM 617 O O . LEU A 1 84 ? -1.354 -12.219 -5.866 1.00 88.12 84 LEU A O 1
ATOM 621 N N . GLN A 1 85 ? -0.225 -10.817 -4.517 1.00 90.62 85 GLN A N 1
ATOM 622 C CA . GLN A 1 85 ? -0.529 -11.520 -3.273 1.00 90.62 85 GLN A CA 1
ATOM 623 C C . GLN A 1 85 ? -2.043 -11.629 -3.047 1.00 90.62 85 GLN A C 1
ATOM 625 O O . GLN A 1 85 ? -2.535 -12.725 -2.781 1.00 90.62 85 GLN A O 1
ATOM 630 N N . LEU A 1 86 ? -2.793 -10.532 -3.200 1.00 90.75 86 LEU A N 1
ATOM 631 C CA . LEU A 1 86 ? -4.252 -10.527 -3.058 1.00 90.75 86 LEU A CA 1
ATOM 632 C C . LEU A 1 86 ? -4.921 -11.480 -4.050 1.00 90.75 86 LEU A C 1
ATOM 634 O O . LEU A 1 86 ? -5.772 -12.271 -3.647 1.00 90.75 86 LEU A O 1
ATOM 638 N N . ARG A 1 87 ? -4.499 -11.473 -5.320 1.00 87.75 87 ARG A N 1
ATOM 639 C CA . ARG A 1 87 ? -5.023 -12.396 -6.337 1.00 87.75 87 ARG A CA 1
ATOM 640 C C . ARG A 1 87 ? -4.763 -13.857 -5.968 1.00 87.75 87 ARG A C 1
ATOM 642 O O . ARG A 1 87 ? -5.667 -14.686 -6.019 1.00 87.75 87 ARG A O 1
ATOM 649 N N . LEU A 1 88 ? -3.537 -14.177 -5.551 1.00 89.50 88 LEU A N 1
ATOM 650 C CA . LEU A 1 88 ? -3.167 -15.539 -5.158 1.00 89.50 88 LEU A CA 1
ATOM 651 C C . LEU A 1 88 ? -3.940 -16.008 -3.917 1.00 89.50 88 LEU A C 1
ATOM 653 O O . LEU A 1 88 ? -4.348 -17.168 -3.856 1.00 89.50 88 LEU A O 1
ATOM 657 N N . LEU A 1 89 ? -4.171 -15.117 -2.950 1.00 91.38 89 LEU A N 1
ATOM 658 C CA . LEU A 1 89 ? -4.914 -15.420 -1.727 1.00 91.38 89 LEU A CA 1
ATOM 659 C C . LEU A 1 89 ? -6.426 -15.504 -1.946 1.00 91.38 89 LEU A C 1
ATOM 661 O O . LEU A 1 89 ? -7.070 -16.314 -1.283 1.00 91.38 89 LEU A O 1
ATOM 665 N N . ALA A 1 90 ? -6.996 -14.737 -2.878 1.00 89.50 90 ALA A N 1
ATOM 666 C CA . ALA A 1 90 ? -8.438 -14.729 -3.142 1.00 89.50 90 ALA A CA 1
ATOM 667 C C . ALA A 1 90 ? -8.982 -16.119 -3.515 1.00 89.50 90 ALA A C 1
ATOM 669 O O . ALA A 1 90 ? -10.107 -16.458 -3.161 1.00 89.50 90 ALA A O 1
ATOM 670 N N . SER A 1 91 ? -8.161 -16.952 -4.163 1.00 83.75 91 SER A N 1
ATOM 671 C CA . SER A 1 91 ? -8.502 -18.347 -4.485 1.00 83.75 91 SER A CA 1
ATOM 672 C C . SER A 1 91 ? -8.390 -19.321 -3.301 1.00 83.75 91 SER A C 1
ATOM 674 O O . SER A 1 91 ? -8.888 -20.442 -3.376 1.00 83.75 91 SER A O 1
ATOM 676 N N . ARG A 1 92 ? -7.723 -18.922 -2.210 1.00 87.81 92 ARG A N 1
ATOM 677 C CA . ARG A 1 92 ? -7.321 -19.808 -1.101 1.00 87.81 92 ARG A CA 1
ATOM 678 C C . ARG A 1 92 ? -8.009 -19.503 0.220 1.00 87.81 92 ARG A C 1
ATOM 680 O O . ARG A 1 92 ? -8.044 -20.366 1.090 1.00 87.81 92 ARG A O 1
ATOM 687 N N . THR A 1 93 ? -8.516 -18.289 0.401 1.00 86.56 93 THR A N 1
ATOM 688 C CA . THR A 1 93 ? -9.175 -17.884 1.643 1.00 86.56 93 THR A CA 1
ATOM 689 C C . THR A 1 93 ? -10.515 -17.231 1.369 1.00 86.56 93 THR A C 1
ATOM 691 O O . THR A 1 93 ? -10.669 -16.395 0.481 1.00 86.56 93 THR A O 1
ATOM 694 N N . ALA A 1 94 ? -11.497 -17.589 2.191 1.00 80.19 94 ALA A N 1
ATOM 695 C CA . ALA A 1 94 ? -12.751 -16.870 2.224 1.00 80.19 94 ALA A CA 1
ATOM 696 C C . ALA A 1 94 ? -12.549 -15.487 2.881 1.00 80.19 94 ALA A C 1
ATOM 698 O O . ALA A 1 94 ? -13.037 -14.482 2.393 1.00 80.19 94 ALA A O 1
ATOM 699 N N . GLN A 1 95 ? -11.799 -15.367 3.968 1.00 89.31 95 GLN A N 1
ATOM 700 C CA . GLN A 1 95 ? -11.735 -14.115 4.729 1.00 89.31 95 GLN A CA 1
ATOM 701 C C . GLN A 1 95 ? -10.565 -13.237 4.273 1.00 89.31 95 GLN A C 1
ATOM 703 O O . GLN A 1 95 ? -9.564 -13.109 4.971 1.00 89.31 95 GLN A O 1
ATOM 708 N N . LEU A 1 96 ? -10.694 -12.645 3.083 1.00 93.50 96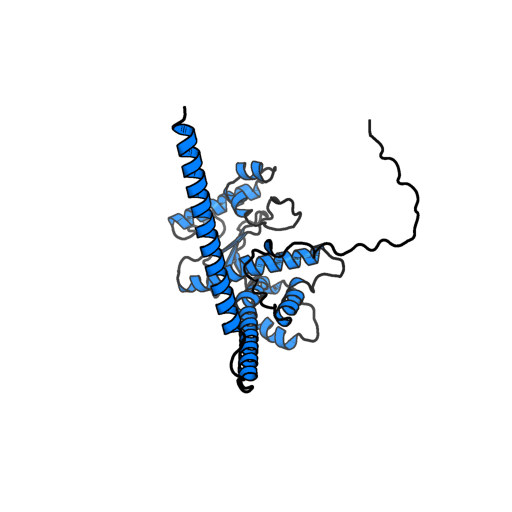 LEU A N 1
ATOM 709 C CA . LEU A 1 96 ? -9.719 -11.701 2.538 1.00 93.50 96 LEU A CA 1
ATOM 710 C C . LEU A 1 96 ? -10.285 -10.282 2.527 1.00 93.50 96 LEU A C 1
ATOM 712 O O . LEU A 1 96 ? -11.376 -10.043 2.011 1.00 93.50 96 LEU A O 1
ATOM 716 N N . PHE A 1 97 ? -9.522 -9.339 3.071 1.00 94.00 97 PHE A N 1
ATOM 717 C CA . PHE A 1 97 ? -9.853 -7.918 3.114 1.00 94.00 97 PHE A CA 1
ATOM 718 C C . PHE A 1 97 ? -8.609 -7.119 2.737 1.00 94.00 97 PHE A C 1
ATOM 720 O O . PHE A 1 97 ? -7.505 -7.458 3.157 1.00 94.00 97 PHE A O 1
ATOM 727 N N . ALA A 1 98 ? -8.791 -6.065 1.947 1.00 93.38 98 ALA A N 1
ATOM 728 C CA . ALA A 1 98 ? -7.717 -5.176 1.521 1.00 93.38 98 ALA A CA 1
ATOM 729 C C . ALA A 1 98 ? -8.027 -3.737 1.942 1.00 93.38 98 ALA A C 1
ATOM 731 O O . ALA A 1 98 ? -9.195 -3.329 1.961 1.00 93.38 98 ALA A O 1
ATOM 732 N N . TYR A 1 99 ? -6.988 -2.968 2.258 1.00 92.44 99 TYR A N 1
ATOM 733 C CA . TYR A 1 99 ? -7.080 -1.527 2.471 1.00 92.44 99 TYR A CA 1
ATOM 734 C C . TYR A 1 99 ? -5.935 -0.795 1.777 1.00 92.44 99 TYR A C 1
ATOM 736 O O . TYR A 1 99 ? -4.901 -1.387 1.470 1.00 92.44 99 TYR A O 1
ATOM 744 N N . ARG A 1 100 ? -6.127 0.507 1.568 1.00 89.81 100 ARG A N 1
ATOM 745 C CA . ARG A 1 100 ? -5.082 1.451 1.178 1.00 89.81 100 ARG A CA 1
ATOM 746 C C . ARG A 1 100 ? -5.037 2.562 2.215 1.00 89.81 100 ARG A C 1
ATOM 748 O O . ARG A 1 100 ? -6.077 3.112 2.571 1.00 89.81 100 ARG A O 1
ATOM 755 N N . PHE A 1 101 ? -3.852 2.847 2.739 1.00 88.06 101 PHE A N 1
ATOM 756 C CA . PHE A 1 101 ? -3.659 3.950 3.669 1.00 88.06 101 PHE A CA 1
ATOM 757 C C . PHE A 1 101 ? -3.318 5.205 2.870 1.00 88.06 101 PHE A C 1
ATOM 759 O O . PHE A 1 101 ? -2.224 5.306 2.329 1.00 88.06 101 PHE A O 1
ATOM 766 N N . ASP A 1 102 ? -4.282 6.117 2.762 1.00 82.62 102 ASP A N 1
ATOM 767 C CA . ASP A 1 102 ? -4.181 7.332 1.943 1.00 82.62 102 ASP A CA 1
ATOM 768 C C . ASP A 1 102 ? -4.030 8.595 2.806 1.00 82.62 102 ASP A C 1
ATOM 770 O O . ASP A 1 102 ? -3.907 9.696 2.275 1.00 82.62 102 ASP A O 1
ATOM 774 N N . GLN A 1 103 ? -4.047 8.457 4.137 1.00 80.81 103 GLN A N 1
ATOM 775 C CA . GLN A 1 103 ? -3.930 9.580 5.060 1.00 80.81 103 GLN A CA 1
ATOM 776 C C . GLN A 1 103 ? -2.569 10.275 4.906 1.00 80.81 103 GLN A C 1
ATOM 778 O O . GLN A 1 103 ? -1.545 9.662 5.219 1.00 80.81 103 GLN A O 1
ATOM 783 N N . PRO A 1 104 ? -2.540 11.567 4.525 1.00 74.81 104 PRO A N 1
ATOM 784 C CA . PRO A 1 104 ? -1.321 12.356 4.583 1.00 74.81 104 PRO A CA 1
ATOM 785 C C . PRO A 1 104 ? -0.837 12.401 6.033 1.00 74.81 104 PRO A C 1
ATOM 787 O O . PRO A 1 104 ? -1.523 12.900 6.932 1.00 74.81 104 PRO A O 1
ATOM 790 N N . GLY A 1 105 ? 0.309 11.775 6.273 1.00 67.88 105 GLY A N 1
ATOM 791 C CA . GLY A 1 105 ? 0.888 11.644 7.600 1.00 67.88 105 GLY A CA 1
ATOM 792 C C . GLY A 1 105 ? 1.725 12.864 7.975 1.00 67.88 105 GLY A C 1
ATOM 793 O O . GLY A 1 105 ? 1.994 13.727 7.141 1.00 67.88 105 GLY A O 1
ATOM 794 N N . PRO A 1 106 ? 2.186 12.945 9.234 1.00 64.38 106 PRO A N 1
ATOM 795 C CA . PRO A 1 106 ? 3.367 13.747 9.486 1.00 64.38 106 PRO A CA 1
ATOM 796 C C . PRO A 1 106 ? 4.510 13.192 8.642 1.00 64.38 106 PRO A C 1
ATOM 798 O O . PRO A 1 106 ? 4.747 11.985 8.626 1.00 64.38 106 PRO A O 1
ATOM 801 N N . ASP A 1 107 ? 5.207 14.075 7.952 1.00 67.44 107 ASP A N 1
ATOM 802 C CA . ASP A 1 107 ? 6.394 13.726 7.196 1.00 67.44 107 ASP A CA 1
ATOM 803 C C . ASP A 1 107 ? 7.543 13.413 8.165 1.00 67.44 107 ASP A C 1
ATOM 805 O O . ASP A 1 107 ? 8.311 14.281 8.572 1.00 67.44 107 ASP A O 1
ATOM 809 N N . LEU A 1 108 ? 7.606 12.149 8.592 1.00 68.62 108 LEU A N 1
ATOM 810 C CA . LEU A 1 108 ? 8.569 11.661 9.585 1.00 68.62 108 LEU A CA 1
ATOM 811 C C . LEU A 1 108 ? 10.021 11.788 9.107 1.00 68.62 108 LEU A C 1
ATOM 813 O O . LEU A 1 108 ? 10.935 11.778 9.926 1.00 68.62 108 LEU A O 1
ATOM 817 N N . LEU A 1 109 ? 10.225 11.881 7.792 1.00 66.56 109 LEU A N 1
ATOM 818 C CA . LEU A 1 109 ? 11.537 11.976 7.159 1.00 66.56 109 LEU A CA 1
ATOM 819 C C . LEU A 1 109 ? 11.889 13.411 6.740 1.00 66.56 109 LEU A C 1
ATOM 821 O O . LEU A 1 109 ? 12.976 13.620 6.208 1.00 66.56 109 LEU A O 1
ATOM 825 N N . GLY A 1 110 ? 11.002 14.391 6.959 1.00 63.12 110 GLY A N 1
ATOM 826 C CA . GLY A 1 110 ? 11.219 15.776 6.520 1.00 63.12 110 GLY A CA 1
ATOM 827 C C . GLY A 1 110 ? 11.396 15.916 5.001 1.00 63.12 110 GLY A C 1
ATOM 828 O O . GLY A 1 110 ? 12.062 16.836 4.534 1.00 63.12 110 GLY A O 1
ATOM 829 N N . SER A 1 111 ? 10.852 14.968 4.240 1.00 64.31 111 SER A N 1
ATOM 830 C CA . SER A 1 111 ? 10.944 14.869 2.791 1.00 64.31 111 SER A CA 1
ATOM 831 C C . SER A 1 111 ? 10.169 15.958 2.027 1.00 64.31 111 SER A C 1
ATOM 833 O O . SER A 1 111 ? 10.501 16.249 0.884 1.00 64.31 111 SER A O 1
ATOM 835 N N . GLY A 1 112 ? 9.164 16.590 2.637 1.00 64.12 112 GLY A N 1
ATOM 836 C CA . GLY A 1 112 ? 8.319 17.621 2.035 1.00 64.12 112 GLY A CA 1
ATOM 837 C C . GLY A 1 112 ? 7.315 17.101 0.999 1.00 64.12 112 GLY A C 1
ATOM 838 O O . GLY A 1 112 ? 6.616 17.910 0.388 1.00 64.12 112 GLY A O 1
ATOM 839 N N . TYR A 1 113 ? 7.216 15.781 0.790 1.00 65.50 113 TYR A N 1
ATOM 840 C CA . TYR A 1 113 ? 6.356 15.211 -0.250 1.00 65.50 113 TYR A CA 1
ATOM 841 C C . TYR A 1 113 ? 4.931 14.933 0.234 1.00 65.50 113 TYR A C 1
ATOM 843 O O . TYR A 1 113 ? 4.728 14.419 1.338 1.00 65.50 113 TYR A O 1
ATOM 851 N N . PRO A 1 114 ? 3.921 15.232 -0.603 1.00 63.47 114 PRO A N 1
ATOM 852 C CA . PRO A 1 114 ? 2.536 14.940 -0.282 1.00 63.47 114 PRO A CA 1
ATOM 853 C C . PRO A 1 114 ? 2.272 13.432 -0.352 1.00 63.47 114 PRO A C 1
ATOM 855 O O . PRO A 1 114 ? 2.626 12.772 -1.327 1.00 63.47 114 PRO A O 1
ATOM 858 N N . GLY A 1 115 ? 1.595 12.893 0.661 1.00 72.69 115 GLY A N 1
ATOM 859 C CA . GLY A 1 115 ? 1.089 11.521 0.653 1.00 72.69 115 GLY A CA 1
ATOM 860 C C . GLY A 1 115 ? 1.251 10.795 1.984 1.00 72.69 115 GLY A C 1
ATOM 861 O O . GLY A 1 115 ? 1.713 11.346 2.984 1.00 72.69 115 GLY A O 1
ATOM 862 N N . ALA A 1 116 ? 0.840 9.531 1.986 1.00 78.75 116 ALA A N 1
ATOM 863 C CA . ALA A 1 116 ? 1.090 8.614 3.083 1.00 78.75 116 ALA A CA 1
ATOM 864 C C . ALA A 1 116 ? 2.506 8.034 2.960 1.00 78.75 116 ALA A C 1
ATOM 866 O O . ALA A 1 116 ? 2.777 7.211 2.085 1.00 78.75 116 ALA A O 1
ATOM 867 N N . GLY A 1 117 ? 3.417 8.463 3.835 1.00 75.81 117 GLY A N 1
ATOM 868 C CA . GLY A 1 117 ? 4.753 7.874 3.923 1.00 75.81 117 GLY A CA 1
ATOM 869 C C . GLY A 1 117 ? 4.707 6.430 4.430 1.00 75.81 117 GLY A C 1
ATOM 870 O O . GLY A 1 117 ? 3.796 6.047 5.169 1.00 75.81 117 GLY A O 1
ATOM 871 N N . PHE A 1 118 ? 5.710 5.629 4.074 1.00 79.75 118 PHE A N 1
ATOM 872 C CA . PHE A 1 118 ? 5.854 4.272 4.605 1.00 79.75 118 PHE A CA 1
ATOM 873 C C . PHE A 1 118 ? 5.906 4.284 6.144 1.00 79.75 118 PHE A C 1
ATOM 875 O O . PHE A 1 118 ? 6.646 5.071 6.737 1.00 79.75 118 PHE A O 1
ATOM 882 N N . GLY A 1 119 ? 5.109 3.433 6.796 1.00 78.88 119 GLY A N 1
ATOM 883 C CA . GLY A 1 119 ? 5.038 3.334 8.257 1.00 78.88 119 GLY A CA 1
ATOM 884 C C . GLY A 1 119 ? 4.214 4.434 8.937 1.00 78.88 119 GLY A C 1
ATOM 885 O O . GLY A 1 119 ? 4.063 4.418 10.163 1.00 78.88 119 GLY A O 1
ATOM 886 N N . SER A 1 120 ? 3.651 5.387 8.186 1.00 82.75 120 SER A N 1
ATOM 887 C CA . SER A 1 120 ? 2.785 6.434 8.750 1.00 82.75 120 SER A CA 1
ATOM 888 C C . SER A 1 120 ? 1.487 5.872 9.347 1.00 82.75 120 SER A C 1
ATOM 890 O O . SER A 1 120 ? 0.960 6.421 10.319 1.00 82.75 120 SER A O 1
ATOM 892 N N . GLU A 1 121 ? 1.020 4.726 8.853 1.00 86.06 121 GLU A N 1
ATOM 893 C CA . GLU A 1 121 ? -0.097 3.974 9.414 1.00 86.06 121 GLU A CA 1
ATOM 894 C C . GLU A 1 121 ? 0.222 3.425 10.808 1.00 86.06 121 GLU A C 1
ATOM 896 O O . GLU A 1 121 ? -0.644 3.418 11.683 1.00 86.06 121 GLU A O 1
ATOM 901 N N . LEU A 1 122 ? 1.474 3.023 11.060 1.00 86.25 122 LEU A N 1
ATOM 902 C CA . LEU A 1 122 ? 1.898 2.542 12.376 1.00 86.25 122 LEU A CA 1
ATOM 903 C C . LEU A 1 122 ? 1.904 3.679 13.389 1.00 86.25 122 LEU A C 1
ATOM 905 O O . LEU A 1 122 ? 1.429 3.502 14.508 1.00 86.25 122 LEU A O 1
ATOM 909 N N . VAL A 1 123 ? 2.380 4.862 12.997 1.00 84.56 123 VAL A N 1
ATOM 910 C CA . VAL A 1 123 ? 2.339 6.046 13.868 1.00 84.56 123 VAL A CA 1
ATOM 911 C C . VAL A 1 123 ? 0.897 6.401 14.231 1.00 84.56 123 VAL A C 1
ATOM 913 O O . VAL A 1 123 ? 0.613 6.681 15.399 1.00 84.56 123 VAL A O 1
ATOM 916 N N . LEU A 1 124 ? -0.027 6.298 13.269 1.00 84.62 124 LEU A N 1
ATOM 917 C CA . LEU A 1 124 ? -1.456 6.472 13.524 1.00 84.62 124 LEU A CA 1
ATOM 918 C C . LEU A 1 124 ? -1.995 5.426 14.521 1.00 84.62 124 LEU A C 1
ATOM 920 O O . LEU A 1 124 ? -2.725 5.775 15.451 1.00 84.62 124 LEU A O 1
ATOM 924 N N . LEU A 1 125 ? -1.634 4.150 14.359 1.00 86.50 125 LEU A N 1
ATOM 925 C CA . LEU A 1 125 ? -2.119 3.054 15.207 1.00 86.50 125 LEU A CA 1
ATOM 926 C C . LEU A 1 125 ? -1.560 3.097 16.636 1.00 86.50 125 LEU A C 1
ATOM 928 O O . LEU A 1 125 ? -2.311 2.881 17.593 1.00 86.50 125 LEU A O 1
ATOM 932 N N . LEU A 1 126 ? -0.271 3.409 16.785 1.00 88.12 126 LEU A N 1
ATOM 933 C CA . LEU A 1 126 ? 0.409 3.551 18.077 1.00 88.12 126 LEU A CA 1
ATOM 934 C C . LEU A 1 126 ? -0.097 4.774 18.860 1.00 88.12 126 LEU A C 1
ATOM 936 O O . LEU A 1 126 ? -0.077 4.789 20.091 1.00 88.12 126 LEU A O 1
ATOM 940 N N . GLY A 1 127 ? -0.651 5.762 18.154 1.00 85.12 127 GLY A N 1
ATOM 941 C CA . GLY A 1 127 ? -1.516 6.781 18.727 1.00 85.12 127 GLY A CA 1
ATOM 942 C C . GLY A 1 127 ? -0.804 8.069 19.164 1.00 85.12 127 GLY A C 1
ATOM 943 O O . GLY A 1 127 ? 0.294 8.393 18.693 1.00 85.12 127 GLY A O 1
ATOM 944 N N . PRO A 1 128 ? -1.439 8.857 20.056 1.00 85.94 128 PRO A N 1
ATOM 945 C CA . PRO A 1 128 ? -1.052 10.249 20.294 1.00 85.94 128 PRO A CA 1
ATOM 946 C C . PRO A 1 128 ? 0.352 10.437 20.876 1.00 85.94 128 PRO A C 1
ATOM 948 O O . PRO A 1 128 ? 1.033 11.402 20.525 1.00 85.94 128 PRO A O 1
ATOM 951 N N . THR A 1 129 ? 0.793 9.538 21.760 1.00 86.31 129 THR A N 1
ATOM 952 C CA . THR A 1 129 ? 2.114 9.624 22.403 1.00 86.31 129 THR A CA 1
ATOM 953 C C . THR A 1 129 ? 3.228 9.436 21.382 1.00 86.31 129 THR A C 1
ATOM 955 O O . THR A 1 129 ? 4.129 10.269 21.300 1.00 86.31 129 THR A O 1
ATOM 958 N N . THR A 1 130 ? 3.124 8.398 20.551 1.00 85.00 130 THR A N 1
ATOM 959 C CA . THR A 1 130 ? 4.084 8.115 19.481 1.00 85.00 130 THR A CA 1
ATOM 960 C C . THR A 1 130 ? 4.100 9.227 18.443 1.00 85.00 130 THR A C 1
ATOM 962 O O . THR A 1 130 ? 5.172 9.673 18.049 1.00 85.00 130 THR A O 1
ATOM 965 N N . THR A 1 131 ? 2.932 9.755 18.063 1.00 84.44 131 THR A N 1
ATOM 966 C CA . THR A 1 131 ? 2.870 10.896 17.136 1.00 84.44 131 THR A CA 1
ATOM 967 C C . THR A 1 131 ? 3.579 12.120 17.713 1.00 84.44 131 THR A C 1
ATOM 969 O O . THR A 1 131 ? 4.361 12.760 17.019 1.00 84.44 131 THR A O 1
ATOM 972 N N . ARG A 1 132 ? 3.384 12.427 19.002 1.00 86.06 132 ARG A N 1
ATOM 973 C CA . ARG A 1 132 ? 4.085 13.548 19.641 1.00 86.06 132 ARG A CA 1
ATOM 974 C C . ARG A 1 132 ? 5.603 13.358 19.632 1.00 86.06 132 ARG A C 1
ATOM 976 O O . ARG A 1 132 ? 6.318 14.323 19.392 1.00 86.06 132 ARG A O 1
ATOM 983 N N . GLN A 1 133 ? 6.075 12.145 19.910 1.00 86.62 133 GLN A N 1
ATOM 984 C CA . GLN A 1 133 ? 7.504 11.834 19.992 1.00 86.62 133 GLN A CA 1
ATOM 985 C C . GLN A 1 133 ? 8.189 11.821 18.623 1.00 86.62 133 GLN A C 1
ATOM 987 O O . GLN A 1 133 ? 9.278 12.365 18.496 1.00 86.62 133 GLN A O 1
ATOM 992 N N . LEU A 1 134 ? 7.559 11.213 17.614 1.00 83.44 134 LEU A N 1
ATOM 993 C CA . LEU A 1 134 ? 8.174 11.009 16.300 1.00 83.44 134 LEU A CA 1
ATOM 994 C C . LEU A 1 134 ? 7.924 12.166 15.334 1.00 83.44 134 LEU A C 1
ATOM 996 O O . LEU A 1 134 ? 8.794 12.499 14.542 1.00 83.44 134 LEU A O 1
ATOM 1000 N N . ALA A 1 135 ? 6.744 12.780 15.393 1.00 79.38 135 ALA A N 1
ATOM 1001 C CA . ALA A 1 135 ? 6.346 13.819 14.448 1.00 79.38 135 ALA A CA 1
ATOM 1002 C C . ALA A 1 135 ? 6.408 15.241 15.018 1.00 79.38 135 ALA A C 1
ATOM 1004 O O . ALA A 1 135 ? 6.083 16.192 14.312 1.00 79.38 135 ALA A O 1
ATOM 1005 N N . GLY A 1 136 ? 6.711 15.404 16.311 1.00 83.31 136 GLY A N 1
ATOM 1006 C CA . GLY A 1 136 ? 6.764 16.718 16.962 1.00 83.31 136 GLY A CA 1
ATOM 1007 C C . GLY A 1 136 ? 5.434 17.484 16.974 1.00 83.31 136 GLY A C 1
ATOM 1008 O O . GLY A 1 136 ? 5.405 18.659 17.334 1.00 83.31 136 GLY A O 1
ATOM 1009 N N . ARG A 1 137 ? 4.317 16.841 16.603 1.00 85.25 137 ARG A N 1
ATOM 1010 C CA . ARG A 1 137 ? 2.990 17.464 16.520 1.00 85.25 137 ARG A CA 1
ATOM 1011 C C . ARG A 1 137 ? 1.935 16.708 17.312 1.00 85.25 137 ARG A C 1
ATOM 1013 O O . ARG A 1 137 ? 2.098 15.550 17.692 1.00 85.25 137 ARG A O 1
ATOM 1020 N N . ARG A 1 138 ? 0.812 17.381 17.557 1.00 83.75 138 ARG A N 1
ATOM 1021 C CA . ARG A 1 138 ? -0.350 16.764 18.202 1.00 83.75 138 ARG A CA 1
ATOM 1022 C C . ARG A 1 138 ? -1.132 15.928 17.191 1.00 83.75 138 ARG A C 1
ATOM 1024 O O . ARG A 1 138 ? -1.194 16.254 16.005 1.00 83.75 138 ARG A O 1
ATOM 1031 N N . PHE A 1 139 ? -1.734 14.864 17.708 1.00 84.94 139 PHE A N 1
ATOM 1032 C CA . PHE A 1 139 ? -2.735 14.080 17.000 1.00 84.94 139 PHE A CA 1
ATOM 1033 C C . PHE A 1 139 ? -3.977 14.940 16.779 1.00 84.94 139 PHE A C 1
ATOM 1035 O O . PHE A 1 139 ? -4.444 15.596 17.714 1.00 84.94 139 PHE A O 1
ATOM 1042 N N . THR A 1 140 ? -4.481 14.975 15.553 1.00 86.31 140 THR A N 1
ATOM 1043 C CA . THR A 1 140 ? -5.716 15.698 15.238 1.00 86.31 140 THR A CA 1
ATOM 1044 C C . THR A 1 140 ? -6.939 14.885 15.665 1.00 86.31 140 THR A C 1
ATOM 1046 O O . THR A 1 140 ? -6.879 13.665 15.816 1.00 86.31 140 THR A O 1
ATOM 1049 N N . ALA A 1 141 ? -8.085 15.550 15.822 1.00 86.69 141 ALA A N 1
ATOM 1050 C CA . ALA A 1 141 ? -9.334 14.868 16.159 1.00 86.69 141 ALA A CA 1
ATOM 1051 C C . ALA A 1 141 ? -9.810 13.915 15.041 1.00 86.69 141 ALA A C 1
ATOM 1053 O O . ALA A 1 141 ? -10.434 12.894 15.331 1.00 86.69 141 ALA A O 1
ATOM 1054 N N . GLN A 1 142 ? -9.536 14.218 13.761 1.00 85.69 142 GLN A N 1
ATOM 1055 C CA . GLN A 1 142 ? -9.840 13.277 12.677 1.00 85.69 142 GLN A CA 1
ATOM 1056 C C . GLN A 1 142 ? -8.953 12.028 12.756 1.00 85.69 142 GLN A C 1
ATOM 1058 O O . GLN A 1 142 ? -9.472 10.919 12.632 1.00 85.69 142 GLN A O 1
ATOM 1063 N N . GLU A 1 143 ? -7.654 12.194 13.015 1.00 86.75 143 GLU A N 1
ATOM 1064 C CA . GLU A 1 143 ? -6.722 11.076 13.205 1.00 86.75 143 GLU A CA 1
ATOM 1065 C C . GLU A 1 143 ? -7.098 10.225 14.418 1.00 86.75 143 GLU A C 1
ATOM 1067 O O . GLU A 1 143 ? -7.052 9.001 14.335 1.00 86.75 143 GLU A O 1
ATOM 1072 N N . GLU A 1 144 ? -7.545 10.846 15.516 1.00 87.38 144 GLU A N 1
ATOM 1073 C CA . GLU A 1 144 ? -8.048 10.149 16.708 1.00 87.38 144 GLU A CA 1
ATOM 1074 C C . GLU A 1 144 ? -9.212 9.225 16.383 1.00 87.38 144 GLU A C 1
ATOM 1076 O O . GLU A 1 144 ? -9.198 8.041 16.736 1.00 87.38 144 GLU A O 1
ATOM 1081 N N . ARG A 1 145 ? -10.185 9.740 15.630 1.00 86.62 145 ARG A N 1
ATOM 1082 C CA . ARG A 1 145 ? -11.321 8.945 15.169 1.00 86.62 145 ARG A CA 1
ATOM 1083 C C . ARG A 1 145 ? -10.887 7.841 14.212 1.00 86.62 145 ARG A C 1
ATOM 1085 O O . ARG A 1 145 ? -11.309 6.701 14.399 1.00 86.62 145 ARG A O 1
ATOM 1092 N N . LEU A 1 146 ? -10.044 8.145 13.223 1.00 87.38 146 LEU A N 1
ATOM 1093 C CA . LEU A 1 146 ? -9.553 7.145 12.272 1.00 87.38 146 LEU A CA 1
ATOM 1094 C C . LEU A 1 146 ? -8.802 6.021 12.999 1.00 87.38 146 LEU A C 1
ATOM 1096 O O . LEU A 1 146 ? -9.121 4.851 12.809 1.00 87.38 146 LEU A O 1
ATOM 1100 N N . ALA A 1 147 ? -7.871 6.361 13.892 1.00 89.50 147 ALA A N 1
ATOM 1101 C CA . ALA A 1 147 ? -7.110 5.395 14.677 1.00 89.50 147 ALA A CA 1
ATOM 1102 C C . ALA A 1 147 ? -8.020 4.509 15.536 1.00 89.50 147 ALA A C 1
ATOM 1104 O O . ALA A 1 147 ? -7.799 3.301 15.626 1.00 89.50 147 ALA A O 1
ATOM 1105 N N . ALA A 1 148 ? -9.048 5.085 16.168 1.00 88.88 148 ALA A N 1
ATOM 1106 C CA . ALA A 1 148 ? -10.023 4.324 16.943 1.00 88.88 148 ALA A CA 1
ATOM 1107 C C . ALA A 1 148 ? -10.802 3.331 16.064 1.00 88.88 148 ALA A C 1
ATOM 1109 O O . ALA A 1 148 ? -10.926 2.163 16.439 1.00 88.88 148 ALA A O 1
ATOM 1110 N N . TYR A 1 149 ? -11.266 3.758 14.885 1.00 88.44 149 TYR A N 1
ATOM 1111 C CA . TYR A 1 149 ? -11.964 2.879 13.945 1.00 88.44 149 TYR A CA 1
ATOM 1112 C C . TYR A 1 149 ? -11.073 1.752 13.434 1.00 88.44 149 TYR A C 1
ATOM 1114 O O . TYR A 1 149 ? -11.475 0.593 13.517 1.00 88.44 149 TYR A O 1
ATOM 1122 N N . VAL A 1 150 ? -9.862 2.062 12.963 1.00 90.12 150 VAL A N 1
ATOM 1123 C CA . VAL A 1 150 ? -8.947 1.050 12.419 1.00 90.12 150 VAL A CA 1
ATOM 1124 C C . VAL A 1 150 ? -8.561 0.043 13.503 1.00 90.12 150 VAL A C 1
ATOM 1126 O O . VAL A 1 150 ? -8.693 -1.157 13.281 1.00 90.12 150 VAL A O 1
ATOM 1129 N N . LYS A 1 151 ? -8.198 0.492 14.715 1.00 91.62 151 LYS A N 1
ATOM 1130 C CA . LYS A 1 151 ? -7.905 -0.421 15.836 1.00 91.62 151 LYS A CA 1
ATOM 1131 C C . LYS A 1 151 ? -9.078 -1.343 16.150 1.00 91.62 151 LYS A C 1
ATOM 1133 O O . LYS A 1 151 ? -8.884 -2.540 16.344 1.00 91.62 151 LYS A O 1
ATOM 1138 N N . ARG A 1 152 ? -10.298 -0.804 16.181 1.00 90.31 152 ARG A N 1
ATOM 1139 C CA . ARG A 1 152 ? -11.500 -1.599 16.443 1.00 90.31 152 ARG A CA 1
ATOM 1140 C C . ARG A 1 152 ? -11.755 -2.623 15.332 1.00 90.31 152 ARG A C 1
ATOM 1142 O O . ARG A 1 152 ? -12.014 -3.777 15.649 1.00 90.31 152 ARG A O 1
ATOM 1149 N N . MET A 1 153 ? -11.592 -2.241 14.063 1.00 91.44 153 MET A N 1
ATOM 1150 C CA . MET A 1 153 ? -11.704 -3.159 12.922 1.00 91.44 153 MET A CA 1
ATOM 1151 C C . MET A 1 153 ? -10.683 -4.299 12.998 1.00 91.44 153 MET A C 1
ATOM 1153 O O . MET A 1 153 ? -11.019 -5.448 12.733 1.00 91.44 153 MET A O 1
ATOM 1157 N N . TRP A 1 154 ? -9.445 -4.005 13.403 1.00 92.56 154 TRP A N 1
ATOM 1158 C CA . TRP A 1 154 ? -8.404 -5.020 13.580 1.00 92.56 154 TRP A CA 1
ATOM 1159 C C . TRP A 1 154 ? -8.734 -5.983 14.726 1.00 92.56 154 TRP A C 1
ATOM 1161 O O . TRP A 1 154 ? -8.570 -7.193 14.581 1.00 92.56 154 TRP A O 1
ATOM 1171 N N . VAL A 1 155 ? -9.252 -5.466 15.845 1.00 93.31 155 VAL A N 1
ATOM 1172 C CA . VAL A 1 155 ? -9.724 -6.291 16.970 1.00 93.31 155 VAL A CA 1
ATOM 1173 C C . VAL A 1 155 ? -10.905 -7.172 16.556 1.00 93.31 155 VAL A C 1
ATOM 1175 O O . VAL A 1 155 ? -10.922 -8.359 16.881 1.00 93.31 155 VAL A O 1
ATOM 1178 N N . ASP A 1 156 ? -11.878 -6.628 15.827 1.00 93.38 156 ASP A N 1
ATOM 1179 C CA . ASP A 1 156 ? -13.045 -7.384 15.363 1.00 93.38 156 ASP A CA 1
ATOM 1180 C C . ASP A 1 156 ? -12.657 -8.452 14.334 1.00 93.38 156 ASP A C 1
ATOM 1182 O O . ASP A 1 156 ? -13.156 -9.579 14.408 1.00 93.38 156 ASP A O 1
ATOM 1186 N N . PHE A 1 157 ? -11.707 -8.153 13.443 1.00 93.94 157 PHE A N 1
ATOM 1187 C CA . PHE A 1 157 ? -11.132 -9.143 12.538 1.00 93.94 157 PHE A CA 1
ATOM 1188 C C . PHE A 1 157 ? -10.434 -10.268 13.308 1.00 93.94 157 PHE A C 1
ATOM 1190 O O . PHE A 1 157 ? -10.713 -11.435 13.054 1.00 93.94 157 PHE A O 1
ATOM 1197 N N . ALA A 1 158 ? -9.604 -9.942 14.304 1.00 93.75 158 ALA A N 1
ATOM 1198 C CA . ALA A 1 158 ? -8.932 -10.947 15.129 1.00 93.75 158 ALA A CA 1
ATOM 1199 C C . ALA A 1 158 ? -9.918 -11.836 15.911 1.00 93.75 158 ALA A C 1
ATOM 1201 O O . ALA A 1 158 ? -9.647 -13.013 16.133 1.00 93.75 158 ALA A O 1
ATOM 1202 N N . ARG A 1 159 ? -11.069 -11.289 16.325 1.00 93.25 159 ARG A N 1
ATOM 1203 C CA . ARG A 1 159 ? -12.098 -12.029 17.074 1.00 93.25 159 ARG A CA 1
ATOM 1204 C C . ARG A 1 159 ? -13.024 -12.862 16.194 1.00 93.25 159 ARG A C 1
ATOM 1206 O O . ARG A 1 159 ? -13.478 -13.912 16.634 1.00 93.25 159 ARG A O 1
ATOM 1213 N N . THR A 1 160 ? -13.374 -12.369 15.008 1.00 92.31 160 THR A N 1
ATOM 1214 C CA . THR A 1 160 ? -14.507 -12.900 14.223 1.00 92.31 160 THR A CA 1
ATOM 1215 C C . THR A 1 160 ? -14.164 -13.259 12.779 1.00 92.31 160 THR A C 1
ATOM 1217 O O . THR A 1 160 ? -14.983 -13.861 12.087 1.00 92.31 160 THR A O 1
ATOM 1220 N N . GLY A 1 161 ? -12.986 -12.869 12.290 1.00 91.44 161 GLY A N 1
ATOM 1221 C CA . GLY A 1 161 ? -12.617 -12.967 10.877 1.00 91.44 161 GLY A CA 1
ATOM 1222 C C . GLY A 1 161 ? -13.313 -11.942 9.971 1.00 91.44 161 GLY A C 1
ATOM 1223 O O . GLY A 1 161 ? -13.166 -12.003 8.752 1.00 91.44 161 GLY A O 1
ATOM 1224 N N . ASN A 1 162 ? -14.071 -10.994 10.535 1.00 91.50 162 ASN A N 1
ATOM 1225 C CA . ASN A 1 162 ? -14.707 -9.888 9.820 1.00 91.50 162 ASN A CA 1
ATOM 1226 C C . ASN A 1 162 ? -14.343 -8.560 10.513 1.00 91.50 162 ASN A C 1
ATOM 1228 O O . ASN A 1 162 ? -14.642 -8.409 11.695 1.00 91.50 162 ASN A O 1
ATOM 1232 N N . PRO A 1 163 ? -13.725 -7.586 9.820 1.00 92.19 163 PRO A N 1
ATOM 1233 C CA . PRO A 1 163 ? -13.355 -6.303 10.421 1.00 92.19 163 PRO A CA 1
ATOM 1234 C C . PRO A 1 163 ? -14.558 -5.400 10.736 1.00 92.19 163 PRO A C 1
ATOM 1236 O O . PRO A 1 163 ? -14.442 -4.465 11.522 1.00 92.19 163 PRO A O 1
ATOM 1239 N N . THR A 1 164 ? -15.725 -5.658 10.141 1.00 90.94 164 THR A N 1
ATOM 1240 C CA . THR A 1 164 ? -16.964 -4.907 10.394 1.00 90.94 164 THR A CA 1
ATOM 1241 C C . THR A 1 164 ? -18.155 -5.864 10.556 1.00 90.94 164 THR A C 1
ATOM 1243 O O . THR A 1 164 ? -19.033 -5.908 9.690 1.00 90.94 164 THR A O 1
ATOM 1246 N N . PRO A 1 165 ? -18.222 -6.651 11.649 1.00 82.69 165 PRO A N 1
ATOM 1247 C CA . PRO A 1 165 ? -19.276 -7.648 11.852 1.00 82.69 165 PRO A CA 1
ATOM 1248 C C . PRO A 1 165 ? -20.658 -7.006 12.072 1.00 82.69 165 PRO A C 1
ATOM 1250 O O . PRO A 1 165 ? -21.680 -7.635 11.817 1.00 82.69 165 PRO A O 1
ATOM 1253 N N . GLY A 1 166 ? -20.702 -5.731 12.483 1.00 77.62 166 GLY A N 1
ATOM 1254 C CA . GLY A 1 166 ? -21.919 -4.922 12.564 1.00 77.62 166 GLY A CA 1
ATOM 1255 C C . GLY A 1 166 ? -21.736 -3.558 11.901 1.00 77.62 166 GLY A C 1
ATOM 1256 O O . GLY A 1 166 ? -21.213 -2.634 12.522 1.00 77.62 166 GLY A O 1
ATOM 1257 N N . ALA A 1 167 ? -22.215 -3.402 10.662 1.00 64.56 167 ALA A N 1
ATOM 1258 C CA . ALA A 1 167 ? -22.049 -2.176 9.864 1.00 64.56 167 ALA A CA 1
ATOM 1259 C C . ALA A 1 167 ? -22.562 -0.898 10.566 1.00 64.56 167 ALA A C 1
ATOM 1261 O O . ALA A 1 167 ? -21.988 0.178 10.406 1.00 64.56 167 ALA A O 1
ATOM 1262 N N . ARG A 1 168 ? -23.593 -1.016 11.419 1.00 65.00 168 ARG A N 1
ATOM 1263 C CA . ARG A 1 168 ? -24.166 0.107 12.188 1.00 65.00 168 ARG A CA 1
ATOM 1264 C C . ARG A 1 168 ? -23.174 0.764 13.159 1.00 65.00 168 ARG A C 1
ATOM 1266 O O . ARG A 1 168 ? -23.356 1.926 13.490 1.00 65.00 168 ARG A O 1
ATOM 1273 N N . GLY A 1 169 ? -22.135 0.050 13.603 1.00 68.25 169 GLY A N 1
ATOM 1274 C CA . GLY A 1 169 ? -21.125 0.578 14.530 1.00 68.25 169 GLY A CA 1
ATOM 1275 C C . GLY A 1 169 ? -19.975 1.342 13.867 1.00 68.25 169 GLY A C 1
ATOM 1276 O O . GLY A 1 169 ? -19.208 1.990 14.575 1.00 68.25 169 GLY A O 1
ATOM 1277 N N . TYR A 1 170 ? -19.851 1.242 12.542 1.00 72.25 170 TYR A N 1
ATOM 1278 C CA . TYR A 1 170 ? -18.742 1.792 11.755 1.00 72.25 170 TYR A CA 1
ATOM 1279 C C . TYR A 1 170 ? -19.202 2.780 10.679 1.00 72.25 170 TYR A C 1
ATOM 1281 O O . TYR A 1 170 ? -18.378 3.477 10.094 1.00 72.25 170 TYR A O 1
ATOM 1289 N N . GLY A 1 171 ? -20.496 2.778 10.343 1.00 73.31 171 GLY A N 1
ATOM 1290 C CA . GLY A 1 171 ? -21.045 3.481 9.181 1.00 73.31 171 GLY A CA 1
ATOM 1291 C C . GLY A 1 171 ? -20.658 2.848 7.838 1.00 73.31 171 GLY A C 1
ATOM 1292 O O . GLY A 1 171 ? -21.274 3.157 6.825 1.00 73.31 171 GLY A O 1
ATOM 1293 N N . VAL A 1 172 ? -19.670 1.946 7.820 1.00 79.38 172 VAL A N 1
ATOM 1294 C CA . VAL A 1 172 ? -19.177 1.231 6.642 1.00 79.38 172 VAL A CA 1
ATOM 1295 C C . VAL A 1 172 ? -19.246 -0.276 6.862 1.00 79.38 172 VAL A C 1
ATOM 1297 O O . VAL A 1 172 ? -19.000 -0.774 7.962 1.00 79.38 172 VAL A O 1
ATOM 1300 N N . SER A 1 173 ? -19.558 -1.010 5.797 1.00 85.44 173 SER A N 1
ATOM 1301 C CA . SER A 1 173 ? -19.274 -2.440 5.713 1.00 85.44 173 SER A CA 1
ATOM 1302 C C . SER A 1 173 ? -18.009 -2.614 4.882 1.00 85.44 173 SER A C 1
ATOM 1304 O O . SER A 1 173 ? -18.005 -2.325 3.683 1.00 85.44 173 SER A O 1
ATOM 1306 N N . TRP A 1 174 ? -16.925 -3.046 5.524 1.00 90.31 174 TRP A N 1
ATOM 1307 C CA . TRP A 1 174 ? -15.695 -3.385 4.825 1.00 90.31 174 TRP A CA 1
ATOM 1308 C C . TRP A 1 174 ? -15.945 -4.676 4.052 1.00 90.31 174 TRP A C 1
ATOM 1310 O O . TRP A 1 174 ? -16.002 -5.770 4.612 1.00 90.31 174 TRP A O 1
ATOM 1320 N N . ARG A 1 175 ? -16.168 -4.527 2.746 1.00 90.12 175 ARG A N 1
ATOM 1321 C CA . ARG A 1 175 ? -16.464 -5.657 1.868 1.00 90.12 175 ARG A CA 1
ATOM 1322 C C . ARG A 1 175 ? -15.224 -6.523 1.700 1.00 90.12 175 ARG A C 1
ATOM 1324 O O . ARG A 1 175 ? -14.104 -6.019 1.624 1.00 90.12 175 ARG A O 1
ATOM 1331 N N . ARG A 1 176 ? -15.453 -7.829 1.613 1.00 91.50 176 ARG A N 1
ATOM 1332 C CA . ARG A 1 176 ? -14.407 -8.792 1.284 1.00 91.50 176 ARG A CA 1
ATOM 1333 C C . ARG A 1 176 ? -13.800 -8.468 -0.073 1.00 91.50 176 ARG A C 1
ATOM 1335 O O . ARG A 1 176 ? -14.505 -8.069 -0.997 1.00 91.50 176 ARG A O 1
ATOM 1342 N N . TYR A 1 177 ? -12.503 -8.699 -0.178 1.00 91.44 177 TYR A N 1
ATOM 1343 C CA . TYR A 1 177 ? -11.808 -8.670 -1.448 1.00 91.44 177 TYR A CA 1
ATOM 1344 C C . TYR A 1 177 ? -12.198 -9.899 -2.274 1.00 91.44 177 TYR A C 1
ATOM 1346 O O . TYR A 1 177 ? -12.215 -11.026 -1.774 1.00 91.44 177 TYR A O 1
ATOM 1354 N N . THR A 1 178 ? -12.467 -9.673 -3.554 1.00 87.62 178 THR A N 1
ATOM 1355 C CA . THR A 1 178 ? -12.629 -10.706 -4.577 1.00 87.62 178 THR A CA 1
ATOM 1356 C C . THR A 1 178 ? -11.784 -10.310 -5.783 1.00 87.62 178 THR A C 1
ATOM 1358 O O . THR A 1 178 ? -11.526 -9.125 -5.998 1.00 87.62 178 THR A O 1
ATOM 1361 N N . GLU A 1 179 ? -11.345 -11.283 -6.581 1.00 82.94 179 GLU A N 1
ATOM 1362 C CA . GLU A 1 179 ? -10.595 -10.984 -7.809 1.00 82.94 179 GLU A CA 1
ATOM 1363 C C . GLU A 1 179 ? -11.437 -10.186 -8.819 1.00 82.94 179 GLU A C 1
ATOM 1365 O O . GLU A 1 179 ? -10.887 -9.373 -9.556 1.00 82.94 179 GLU A O 1
ATOM 1370 N N . ALA A 1 180 ? -12.762 -10.372 -8.810 1.00 81.88 180 ALA A N 1
ATOM 1371 C CA . ALA A 1 180 ? -13.691 -9.653 -9.679 1.00 81.88 180 ALA A CA 1
ATOM 1372 C C . ALA A 1 180 ? -13.875 -8.186 -9.257 1.00 81.88 180 ALA A C 1
ATOM 1374 O O . ALA A 1 180 ? -13.770 -7.285 -10.084 1.00 81.88 180 ALA A O 1
ATOM 1375 N N . ASP A 1 181 ? -14.122 -7.934 -7.968 1.00 81.38 181 ASP A N 1
ATOM 1376 C CA . ASP A 1 181 ? -14.421 -6.582 -7.483 1.00 81.38 181 ASP A CA 1
ATOM 1377 C C . ASP A 1 181 ? -13.155 -5.778 -7.193 1.00 81.38 181 ASP A C 1
ATOM 1379 O O . ASP A 1 181 ? -13.192 -4.547 -7.200 1.00 81.38 181 ASP A O 1
ATOM 1383 N N . GLN A 1 182 ? -12.055 -6.465 -6.868 1.00 84.94 182 GLN A N 1
ATOM 1384 C CA . GLN A 1 182 ? -10.774 -5.900 -6.436 1.00 84.94 182 GLN A CA 1
ATOM 1385 C C . GLN A 1 182 ? -10.935 -4.742 -5.433 1.00 84.94 182 GLN A C 1
ATOM 1387 O O . GLN A 1 182 ? -10.245 -3.721 -5.497 1.00 84.94 182 GLN A O 1
ATOM 1392 N N . GLY A 1 183 ? -11.921 -4.878 -4.545 1.00 87.94 183 GLY A N 1
ATOM 1393 C CA . GLY A 1 183 ? -12.352 -3.824 -3.639 1.00 87.94 183 GLY A CA 1
ATOM 1394 C C . GLY A 1 183 ? -11.441 -3.693 -2.424 1.00 87.94 183 GLY A C 1
ATOM 1395 O O . GLY A 1 183 ? -11.033 -4.691 -1.833 1.00 87.94 183 GLY A O 1
ATOM 1396 N N . PHE A 1 184 ? -11.171 -2.458 -2.011 1.00 90.25 184 PHE A N 1
ATOM 1397 C CA . PHE A 1 184 ? -10.398 -2.147 -0.813 1.00 90.25 184 PHE A CA 1
ATOM 1398 C C . PHE A 1 184 ? -11.000 -0.962 -0.052 1.00 90.25 184 PHE A C 1
ATOM 1400 O O . PHE A 1 184 ? -11.698 -0.120 -0.620 1.00 90.25 184 PHE A O 1
ATOM 1407 N N . LEU A 1 185 ? -10.736 -0.893 1.251 1.00 90.38 185 LEU A N 1
ATOM 1408 C CA . LEU A 1 185 ? -11.121 0.244 2.084 1.00 90.38 185 LEU A CA 1
ATOM 1409 C C . LEU A 1 185 ? -10.034 1.328 2.014 1.00 90.38 185 LEU A C 1
ATOM 1411 O O . LEU A 1 185 ? -8.867 1.032 2.262 1.00 90.38 185 LEU A O 1
ATOM 1415 N N . SER A 1 186 ? -10.383 2.570 1.680 1.00 89.12 186 SER A N 1
ATOM 1416 C CA . SER A 1 186 ? -9.433 3.692 1.726 1.00 89.12 186 SER A CA 1
ATOM 1417 C C . SER A 1 186 ? -9.471 4.329 3.115 1.00 89.12 186 SER A C 1
ATOM 1419 O O . SER A 1 186 ? -10.522 4.768 3.585 1.00 89.12 186 SER A O 1
ATOM 1421 N N . LEU A 1 187 ? -8.327 4.312 3.798 1.00 88.38 187 LEU A N 1
ATOM 1422 C CA . LEU A 1 187 ? -8.153 4.852 5.141 1.00 88.38 187 LEU A CA 1
ATOM 1423 C C . LEU A 1 187 ? -7.602 6.274 5.032 1.00 88.38 187 LEU A C 1
ATOM 1425 O O . LEU A 1 187 ? -6.411 6.469 4.782 1.00 88.38 187 LEU A O 1
ATOM 1429 N N . VAL A 1 188 ? -8.480 7.255 5.227 1.00 86.19 188 VAL A N 1
ATOM 1430 C CA . VAL A 1 188 ? -8.164 8.687 5.193 1.00 86.19 188 VAL A CA 1
ATOM 1431 C C . VAL A 1 188 ? -8.967 9.421 6.273 1.00 86.19 188 VAL A C 1
ATOM 1433 O O . VAL A 1 188 ? -10.098 9.057 6.589 1.00 86.19 188 VAL A O 1
ATOM 1436 N N . ALA A 1 189 ? -8.359 10.430 6.890 1.00 76.94 189 ALA A N 1
ATOM 1437 C CA . ALA A 1 189 ? -8.913 11.251 7.964 1.00 76.94 189 ALA A CA 1
ATOM 1438 C C . ALA A 1 189 ? -9.359 12.628 7.430 1.00 76.94 189 ALA A C 1
ATOM 1440 O O . ALA A 1 189 ? -9.122 13.659 8.056 1.00 76.94 189 ALA A O 1
ATOM 1441 N N . ASP A 1 190 ? -10.018 12.652 6.272 1.00 73.50 190 ASP A N 1
ATOM 1442 C CA . ASP A 1 190 ? -10.507 13.868 5.598 1.00 73.50 190 ASP A CA 1
ATOM 1443 C C . ASP A 1 190 ? -11.890 14.334 6.101 1.00 73.50 190 ASP A C 1
ATOM 1445 O O . ASP A 1 190 ? -12.453 15.310 5.613 1.00 73.50 190 ASP A O 1
ATOM 1449 N N . GLY A 1 191 ? -12.445 13.648 7.104 1.00 66.19 191 GLY A N 1
ATOM 1450 C CA . GLY A 1 191 ? -13.778 13.928 7.636 1.00 66.19 191 GLY A CA 1
ATOM 1451 C C . GLY A 1 191 ? -14.914 13.285 6.842 1.00 66.19 191 GLY A C 1
ATOM 1452 O O . GLY A 1 191 ? -16.061 13.381 7.278 1.00 66.19 191 GLY A O 1
ATOM 1453 N N . THR A 1 192 ? -14.623 12.574 5.748 1.00 66.12 192 THR A N 1
ATOM 1454 C CA . THR A 1 192 ? -15.614 11.757 5.048 1.00 66.12 192 THR A CA 1
ATOM 1455 C C . THR A 1 192 ? -15.856 10.473 5.847 1.00 66.12 192 THR A C 1
ATOM 1457 O O . THR A 1 192 ? -15.062 9.534 5.872 1.00 66.12 192 THR A O 1
ATOM 1460 N N . GLN A 1 193 ? -16.950 10.458 6.610 1.00 66.62 193 GLN A N 1
ATOM 1461 C CA . GLN A 1 193 ? -17.468 9.241 7.228 1.00 66.62 193 GLN A CA 1
ATOM 1462 C C . GLN A 1 193 ? -18.831 8.912 6.623 1.00 66.62 193 GLN A C 1
ATOM 1464 O O . GLN A 1 193 ? -19.680 9.801 6.545 1.00 66.62 193 GLN A O 1
ATOM 1469 N N . PRO A 1 194 ? -19.065 7.649 6.226 1.00 69.38 194 PRO A N 1
ATOM 1470 C CA . PRO A 1 194 ? -18.166 6.491 6.347 1.00 69.38 194 PRO A CA 1
ATOM 1471 C C . PRO A 1 194 ? -16.952 6.496 5.399 1.00 69.38 194 PRO A C 1
ATOM 1473 O O . PRO A 1 194 ? -17.025 7.056 4.311 1.00 69.38 194 PRO A O 1
ATOM 1476 N N . MET A 1 195 ? -15.857 5.830 5.807 1.00 81.19 195 MET A N 1
ATOM 1477 C CA . MET A 1 195 ? -14.656 5.668 4.969 1.00 81.19 195 MET A CA 1
ATOM 1478 C C . MET A 1 195 ? -15.022 5.034 3.616 1.00 81.19 195 MET A C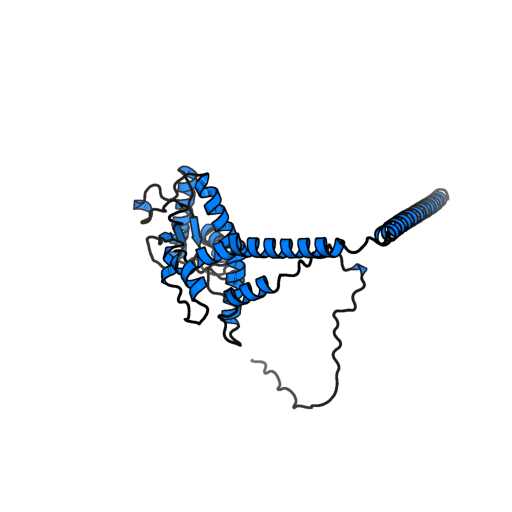 1
ATOM 1480 O O . MET A 1 195 ? -15.754 4.036 3.596 1.00 81.19 195 MET A O 1
ATOM 1484 N N . PRO A 1 196 ? -14.523 5.567 2.489 1.00 80.19 196 PRO A N 1
ATOM 1485 C CA . PRO A 1 196 ? -14.961 5.119 1.179 1.00 80.19 196 PRO A CA 1
ATOM 1486 C C . PRO A 1 196 ? -14.419 3.722 0.845 1.00 80.19 196 PRO A C 1
ATOM 1488 O O . PRO A 1 196 ? -13.217 3.452 0.914 1.00 80.19 196 PRO A O 1
ATOM 1491 N N . MET A 1 197 ? -15.321 2.840 0.406 1.00 81.62 197 MET A N 1
ATOM 1492 C CA . MET A 1 197 ? -14.945 1.621 -0.311 1.00 81.62 197 MET A CA 1
ATOM 1493 C C . MET A 1 197 ? -14.565 1.989 -1.743 1.00 81.62 197 MET A C 1
ATOM 1495 O O . MET A 1 197 ? -15.379 2.545 -2.479 1.00 81.62 197 MET A O 1
ATOM 1499 N N . ARG A 1 198 ? -13.349 1.635 -2.149 1.00 81.44 198 ARG A N 1
ATOM 1500 C CA . ARG A 1 198 ? -12.829 1.854 -3.500 1.00 81.44 198 ARG A CA 1
ATOM 1501 C C . ARG A 1 198 ? -12.586 0.521 -4.198 1.00 81.44 198 ARG A C 1
ATOM 1503 O O . ARG A 1 198 ? -12.631 -0.542 -3.580 1.00 81.44 198 ARG A O 1
ATOM 1510 N N . SER A 1 199 ? -12.374 0.577 -5.504 1.00 74.00 199 SER A N 1
ATOM 1511 C CA . SER A 1 199 ? -11.976 -0.569 -6.316 1.00 74.00 199 SER A CA 1
ATOM 1512 C C . SER A 1 199 ? -10.937 -0.119 -7.330 1.0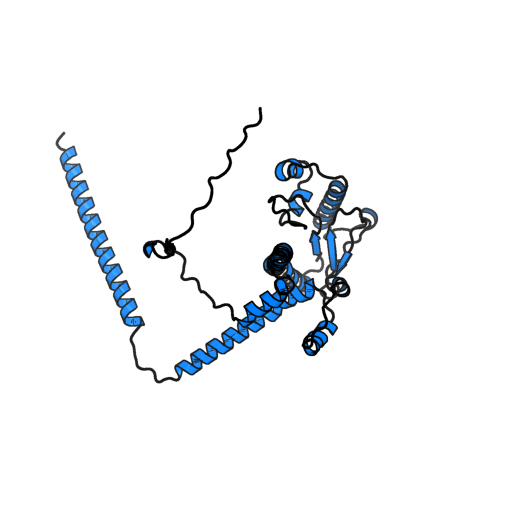0 74.00 199 SER A C 1
ATOM 1514 O O . SER A 1 199 ? -11.057 0.969 -7.903 1.00 74.00 199 SER A O 1
ATOM 1516 N N . TYR A 1 200 ? -9.947 -0.977 -7.574 1.00 65.19 200 TYR A N 1
ATOM 1517 C CA . TYR A 1 200 ? -8.916 -0.741 -8.581 1.00 65.19 200 TYR A CA 1
ATOM 1518 C C . TYR A 1 200 ? -9.490 -0.590 -10.002 1.00 65.19 200 TYR A C 1
ATOM 1520 O O . TYR A 1 200 ? -8.861 0.052 -10.842 1.00 65.19 200 TYR A O 1
ATOM 1528 N N . SER A 1 201 ? -10.691 -1.113 -10.282 1.00 56.38 201 SER A N 1
ATOM 1529 C CA . SER A 1 201 ? -11.365 -0.940 -11.577 1.00 56.38 201 SER A CA 1
ATOM 1530 C C . SER A 1 201 ? -12.101 0.403 -11.713 1.00 56.38 201 SER A C 1
ATOM 1532 O O . SER A 1 201 ? -12.239 0.904 -12.824 1.00 56.38 201 SER A O 1
ATOM 1534 N N . HIS A 1 202 ? -12.523 1.033 -10.609 1.00 43.69 202 HIS A N 1
ATOM 1535 C CA . HIS A 1 202 ? -13.301 2.285 -10.626 1.00 43.69 202 HIS A CA 1
ATOM 1536 C C . HIS A 1 202 ? -12.439 3.554 -10.683 1.00 43.69 202 HIS A C 1
ATOM 1538 O O . HIS A 1 202 ? -12.863 4.557 -11.254 1.00 43.69 202 HIS A O 1
ATOM 1544 N N . GLU A 1 203 ? -11.202 3.520 -10.176 1.00 48.50 203 GLU A N 1
ATOM 1545 C CA . GLU A 1 203 ? -10.250 4.639 -10.331 1.00 48.50 203 GLU A CA 1
ATOM 1546 C C . GLU A 1 203 ? -9.761 4.806 -11.793 1.00 48.50 203 GLU A C 1
ATOM 1548 O O . GLU A 1 203 ? -9.031 5.742 -12.108 1.00 48.50 203 GLU A O 1
ATOM 1553 N N . ALA A 1 204 ? -10.209 3.936 -12.711 1.00 45.16 204 ALA A N 1
ATOM 1554 C CA . ALA A 1 204 ? -9.955 3.993 -14.153 1.00 45.16 204 ALA A CA 1
ATOM 1555 C C . ALA A 1 204 ? -10.584 5.196 -14.864 1.00 45.16 204 ALA A C 1
ATOM 1557 O O . ALA A 1 204 ? -10.046 5.658 -15.867 1.00 45.16 204 ALA A O 1
ATOM 1558 N N . LEU A 1 205 ? -11.727 5.690 -14.378 1.00 33.94 205 LEU A N 1
ATOM 1559 C CA . LEU A 1 205 ? -12.521 6.681 -15.110 1.00 33.94 205 LEU A CA 1
ATOM 1560 C C . LEU A 1 205 ? -12.037 8.129 -14.941 1.00 33.94 205 LEU A C 1
ATOM 1562 O O . LEU A 1 205 ? -12.558 9.017 -15.607 1.00 33.94 205 LEU A O 1
ATOM 1566 N N . LEU A 1 206 ? -11.049 8.378 -14.075 1.00 33.25 206 LEU A N 1
ATOM 1567 C CA . LEU A 1 206 ? -10.597 9.734 -13.729 1.00 33.25 206 LEU A CA 1
ATOM 1568 C C . LEU A 1 206 ? -9.140 10.033 -14.127 1.00 33.25 206 LEU A C 1
ATOM 1570 O O . LEU A 1 206 ? -8.669 11.146 -13.912 1.00 33.25 206 LEU A O 1
ATOM 1574 N N . GLY A 1 207 ? -8.427 9.080 -14.737 1.00 30.44 207 GLY A N 1
ATOM 1575 C CA . GLY A 1 207 ? -7.072 9.291 -15.258 1.00 30.44 207 GLY A CA 1
ATOM 1576 C C . GLY A 1 207 ? -7.089 9.660 -16.741 1.00 30.44 207 GLY A C 1
ATOM 1577 O O . GLY A 1 207 ? -7.150 8.775 -17.592 1.00 30.44 207 GLY A O 1
ATOM 1578 N N . ALA A 1 208 ? -7.043 10.956 -17.053 1.00 30.61 208 ALA A N 1
ATOM 1579 C CA . ALA A 1 208 ? -6.927 11.463 -18.419 1.00 30.61 208 ALA A CA 1
ATOM 1580 C C . ALA A 1 208 ? -5.660 10.927 -19.122 1.00 30.61 208 ALA A C 1
ATOM 1582 O O . ALA A 1 208 ? -4.565 10.993 -18.568 1.00 30.61 208 ALA A O 1
ATOM 1583 N N . ALA A 1 209 ? -5.802 10.437 -20.357 1.00 30.12 209 ALA A N 1
ATOM 1584 C CA . ALA A 1 209 ? -4.686 10.150 -21.259 1.00 30.12 209 ALA A CA 1
ATOM 1585 C C . ALA A 1 209 ? -4.712 11.153 -22.431 1.00 30.12 209 ALA A C 1
ATOM 1587 O O . ALA A 1 209 ? -5.787 11.367 -23.000 1.00 30.12 209 ALA A O 1
ATOM 1588 N N . PRO A 1 210 ? -3.579 11.772 -22.815 1.00 37.66 210 PRO A N 1
ATOM 1589 C CA . PRO A 1 210 ? -3.527 12.657 -23.972 1.00 37.66 210 PRO A CA 1
ATOM 1590 C C . PRO A 1 210 ? -3.573 11.861 -25.284 1.00 37.66 210 PRO A C 1
ATOM 1592 O O . PRO A 1 210 ? -3.029 10.762 -25.402 1.00 37.66 210 PRO A O 1
ATOM 1595 N N . ALA A 1 211 ? -4.245 12.438 -26.280 1.00 33.56 211 ALA A N 1
ATOM 1596 C CA . ALA A 1 211 ? -4.410 11.873 -27.611 1.00 33.56 211 ALA A CA 1
ATOM 1597 C C . ALA A 1 211 ? -3.124 12.040 -28.440 1.00 33.56 211 ALA A C 1
ATOM 1599 O O . ALA A 1 211 ? -2.731 13.160 -28.758 1.00 33.56 211 ALA A O 1
ATOM 1600 N N . GLY A 1 212 ? -2.491 10.925 -28.816 1.00 34.81 212 GLY A N 1
ATOM 1601 C CA . GLY A 1 212 ? -1.339 10.889 -29.722 1.00 34.81 212 GLY A CA 1
ATOM 1602 C C . GLY A 1 212 ? -1.429 9.726 -30.724 1.00 34.81 212 GLY A C 1
ATOM 1603 O O . GLY A 1 212 ? -2.048 8.698 -30.421 1.00 34.81 212 GLY A O 1
ATOM 1604 N N . PRO A 1 213 ? -0.842 9.852 -31.930 1.00 35.56 213 PRO A N 1
ATOM 1605 C CA . PRO A 1 213 ? -0.961 8.867 -33.001 1.00 35.56 213 PRO A CA 1
ATOM 1606 C C . PRO A 1 213 ? 0.014 7.697 -32.789 1.00 35.56 213 PRO A C 1
ATOM 1608 O O . PRO A 1 213 ? 1.066 7.591 -33.400 1.00 35.56 213 PRO A O 1
ATOM 1611 N N . GLY A 1 214 ? -0.384 6.821 -31.877 1.00 36.44 214 GLY A N 1
ATOM 1612 C CA . GLY A 1 214 ? 0.122 5.463 -31.620 1.00 36.44 214 GLY A CA 1
ATOM 1613 C C . GLY A 1 214 ? -0.868 4.676 -30.747 1.00 36.44 214 GLY A C 1
ATOM 1614 O O . GLY A 1 214 ? -0.602 3.570 -30.292 1.00 36.44 214 GLY A O 1
ATOM 1615 N N . ALA A 1 215 ? -2.038 5.272 -30.497 1.00 40.84 215 ALA A N 1
ATOM 1616 C CA . ALA A 1 215 ? -2.946 4.886 -29.440 1.00 40.84 215 ALA A CA 1
ATOM 1617 C C . ALA A 1 215 ? -3.863 3.716 -29.799 1.00 40.84 215 ALA A C 1
ATOM 1619 O O . ALA A 1 215 ? -4.536 3.229 -28.913 1.00 40.84 215 ALA A O 1
ATOM 1620 N N . ARG A 1 216 ? -3.918 3.227 -31.042 1.00 37.50 216 ARG A N 1
ATOM 1621 C CA . ARG A 1 216 ? -4.959 2.258 -31.438 1.00 37.50 216 ARG A CA 1
ATOM 1622 C C . ARG A 1 216 ? -4.765 0.848 -30.877 1.00 37.50 216 ARG A C 1
ATOM 1624 O O . ARG A 1 216 ? -5.754 0.211 -30.531 1.00 37.50 216 ARG A O 1
ATOM 1631 N N . GLU A 1 217 ? -3.526 0.393 -30.716 1.00 37.69 217 GLU A N 1
ATOM 1632 C CA . GLU A 1 217 ? -3.234 -0.926 -30.131 1.00 37.69 217 GLU A CA 1
ATOM 1633 C C . GLU A 1 217 ? -3.301 -0.892 -28.592 1.00 37.69 217 GLU A C 1
ATOM 1635 O O . GLU A 1 217 ? -3.862 -1.790 -27.973 1.00 37.69 217 GLU A O 1
ATOM 1640 N N . LEU A 1 218 ? -2.882 0.222 -27.975 1.00 38.94 218 LEU A N 1
ATOM 1641 C CA . LEU A 1 218 ? -3.024 0.475 -26.532 1.00 38.94 218 LEU A CA 1
ATOM 1642 C C . LEU A 1 218 ? -4.459 0.869 -26.120 1.00 38.94 218 LEU A C 1
ATOM 1644 O O . LEU A 1 218 ? -4.843 0.660 -24.972 1.00 38.94 218 LEU A O 1
ATOM 1648 N N . GLN A 1 219 ? -5.280 1.406 -27.033 1.00 39.84 219 GLN A N 1
ATOM 1649 C CA . GLN A 1 219 ? -6.707 1.702 -26.818 1.00 39.84 219 GLN A CA 1
ATOM 1650 C C . GLN A 1 219 ? -7.564 0.435 -26.839 1.00 39.84 219 GLN A C 1
ATOM 1652 O O . GLN A 1 219 ? -8.559 0.382 -26.119 1.00 39.84 219 GLN A O 1
ATOM 1657 N N . ALA A 1 220 ? -7.173 -0.586 -27.611 1.00 35.41 220 ALA A N 1
ATOM 1658 C CA . ALA A 1 220 ? -7.849 -1.881 -27.614 1.00 35.41 220 ALA A CA 1
ATOM 1659 C C . ALA A 1 220 ? -7.689 -2.606 -26.262 1.00 35.41 220 ALA A C 1
ATOM 1661 O O . ALA A 1 220 ? -8.650 -3.192 -25.769 1.00 35.41 220 ALA A O 1
ATOM 1662 N N . GLU A 1 221 ? -6.532 -2.471 -25.601 1.00 35.97 221 GLU A N 1
ATOM 1663 C CA . GLU A 1 221 ? -6.337 -2.943 -24.220 1.00 35.97 221 GLU A CA 1
ATOM 1664 C C . GLU A 1 221 ? -6.877 -1.960 -23.162 1.00 35.97 221 GLU A C 1
ATOM 1666 O O . GLU A 1 221 ? -7.357 -2.384 -22.111 1.00 35.97 221 GLU A O 1
ATOM 1671 N N . ALA A 1 222 ? -6.898 -0.647 -23.433 1.00 34.16 222 ALA A N 1
ATOM 1672 C CA . ALA A 1 222 ? -7.546 0.336 -22.555 1.00 34.16 222 ALA A CA 1
ATOM 1673 C C . ALA A 1 222 ? -9.077 0.166 -22.492 1.00 34.16 222 ALA A C 1
ATOM 1675 O O . ALA A 1 222 ? -9.680 0.525 -21.478 1.00 34.16 222 ALA A O 1
ATOM 1676 N N . ALA A 1 223 ? -9.689 -0.415 -23.530 1.00 33.69 223 ALA A N 1
ATOM 1677 C CA . ALA A 1 223 ? -11.095 -0.813 -23.558 1.00 33.69 223 ALA A CA 1
ATOM 1678 C C . ALA A 1 223 ? -11.390 -2.074 -22.714 1.00 33.69 223 ALA A C 1
ATOM 1680 O O . ALA A 1 223 ? -12.553 -2.347 -22.425 1.00 33.69 223 ALA A O 1
ATOM 1681 N N . ALA A 1 224 ? -10.363 -2.804 -22.255 1.00 36.38 224 ALA A N 1
ATOM 1682 C CA . ALA A 1 224 ? -10.488 -4.041 -21.476 1.00 36.38 224 ALA A CA 1
ATOM 1683 C C . ALA A 1 224 ? -10.452 -3.849 -19.936 1.00 36.38 224 ALA A C 1
ATOM 1685 O O . ALA A 1 224 ? -10.159 -4.785 -19.197 1.00 36.38 224 ALA A O 1
ATOM 1686 N N . GLY A 1 225 ? -10.796 -2.657 -19.428 1.00 31.66 225 GLY A N 1
ATOM 1687 C CA . GLY A 1 225 ? -11.420 -2.518 -18.098 1.00 31.66 225 GLY A CA 1
ATOM 1688 C C . GLY A 1 225 ? -10.554 -2.693 -16.835 1.00 31.66 225 GLY A C 1
ATOM 1689 O O . GLY A 1 225 ? -10.988 -3.357 -15.898 1.00 31.66 225 GLY A O 1
ATOM 1690 N N . GLY A 1 226 ? -9.384 -2.047 -16.735 1.00 36.16 226 GLY A N 1
ATOM 1691 C CA . GLY A 1 226 ? -8.614 -1.959 -15.476 1.00 36.16 226 GLY A CA 1
ATOM 1692 C C . GLY A 1 226 ? -8.063 -0.552 -15.208 1.00 36.16 226 GLY A C 1
ATOM 1693 O O . GLY A 1 226 ? -7.528 0.079 -16.124 1.00 36.16 226 GLY A O 1
ATOM 1694 N N . GLY A 1 227 ? -8.204 -0.040 -13.976 1.00 51.41 227 GLY A N 1
ATOM 1695 C CA . GLY A 1 227 ? -7.767 1.310 -13.581 1.00 51.41 227 GLY A CA 1
ATOM 1696 C C . GLY A 1 227 ? -6.259 1.501 -13.452 1.00 51.41 227 GLY A C 1
ATOM 1697 O O . GLY A 1 227 ? -5.490 0.572 -13.671 1.00 51.41 227 GLY A O 1
ATOM 1698 N N . GLY A 1 228 ? -5.819 2.725 -13.131 1.00 58.88 228 GLY A N 1
ATOM 1699 C CA . GLY A 1 228 ? -4.397 3.114 -13.145 1.00 58.88 228 GLY A CA 1
ATOM 1700 C C . GLY A 1 228 ? -3.490 2.223 -12.287 1.00 58.88 228 GLY A C 1
ATOM 1701 O O . GLY A 1 228 ? -2.424 1.809 -12.744 1.00 58.88 228 GLY A O 1
ATOM 1702 N N . ASP A 1 229 ? -3.958 1.848 -11.096 1.00 64.69 229 ASP A N 1
ATOM 1703 C CA . ASP A 1 229 ? -3.274 0.912 -10.194 1.00 64.69 229 ASP A CA 1
ATOM 1704 C C . ASP A 1 229 ? -3.298 -0.536 -10.731 1.00 64.69 229 ASP A C 1
ATOM 1706 O O . ASP A 1 229 ? -2.300 -1.250 -10.633 1.00 64.69 229 ASP A O 1
ATOM 1710 N N . ALA A 1 230 ? -4.393 -0.969 -11.369 1.00 67.94 230 ALA A N 1
ATOM 1711 C CA . ALA A 1 230 ? -4.475 -2.289 -12.004 1.00 67.94 230 ALA A CA 1
ATOM 1712 C C . ALA A 1 230 ? -3.539 -2.397 -13.223 1.00 67.94 230 ALA A C 1
ATOM 1714 O O . ALA A 1 230 ? -2.894 -3.424 -13.427 1.00 67.94 230 ALA A O 1
ATOM 1715 N N . ARG A 1 231 ? -3.406 -1.315 -14.002 1.00 73.38 231 ARG A N 1
ATOM 1716 C CA . ARG A 1 231 ? -2.464 -1.211 -15.127 1.00 73.38 231 ARG A CA 1
ATOM 1717 C C . ARG A 1 231 ? -1.016 -1.251 -14.650 1.00 73.38 231 ARG A C 1
ATOM 1719 O O . ARG A 1 231 ? -0.212 -1.961 -15.245 1.00 73.38 231 ARG A O 1
ATOM 1726 N N . ALA A 1 232 ? -0.691 -0.540 -13.568 1.00 78.19 232 ALA A N 1
ATOM 1727 C CA . ALA A 1 232 ? 0.631 -0.611 -12.950 1.00 78.19 232 ALA A CA 1
ATOM 1728 C C . ALA A 1 232 ? 0.932 -2.031 -12.444 1.00 78.19 232 ALA A C 1
ATOM 1730 O O . ALA A 1 232 ? 1.974 -2.596 -12.767 1.00 78.19 232 ALA A O 1
ATOM 1731 N N . ALA A 1 233 ? -0.009 -2.663 -11.737 1.00 82.75 233 ALA A N 1
ATOM 1732 C CA . ALA A 1 233 ? 0.152 -4.042 -11.287 1.00 82.75 233 ALA A CA 1
ATOM 1733 C C . ALA A 1 233 ? 0.329 -5.023 -12.459 1.00 82.75 233 ALA A C 1
ATOM 1735 O O . ALA A 1 233 ? 1.161 -5.923 -12.378 1.00 82.75 233 ALA A O 1
ATOM 1736 N N . HIS A 1 234 ? -0.405 -4.855 -13.563 1.00 83.62 234 HIS A N 1
ATOM 1737 C CA . HIS A 1 234 ? -0.238 -5.676 -14.764 1.00 83.62 234 HIS A CA 1
ATOM 1738 C C . HIS A 1 234 ? 1.134 -5.473 -15.425 1.00 83.62 234 HIS A C 1
ATOM 1740 O O . HIS A 1 234 ? 1.793 -6.455 -15.777 1.00 83.62 234 HIS A O 1
ATOM 1746 N N . LEU A 1 235 ? 1.589 -4.219 -15.542 1.00 86.06 235 LEU A N 1
ATOM 1747 C CA . LEU A 1 235 ? 2.916 -3.878 -16.056 1.00 86.06 235 LEU A CA 1
ATOM 1748 C C . LEU A 1 235 ? 4.006 -4.636 -15.286 1.00 86.06 235 LEU A C 1
ATOM 1750 O O . LEU A 1 235 ? 4.794 -5.362 -15.890 1.00 86.06 235 LEU A O 1
ATOM 1754 N N . TRP A 1 236 ? 4.005 -4.522 -13.958 1.00 86.94 236 TRP A N 1
ATOM 1755 C CA . TRP A 1 236 ? 5.028 -5.114 -13.094 1.00 86.94 236 TRP A CA 1
ATOM 1756 C C . TRP A 1 236 ? 4.909 -6.634 -12.939 1.00 86.94 236 TRP A C 1
ATOM 1758 O O . TRP A 1 236 ? 5.922 -7.326 -12.960 1.00 86.94 236 TRP A O 1
ATOM 1768 N N . ASN A 1 237 ? 3.696 -7.181 -12.823 1.00 87.75 237 ASN A N 1
ATOM 1769 C CA . ASN A 1 237 ? 3.509 -8.609 -12.540 1.00 87.75 237 ASN A CA 1
ATOM 1770 C C . ASN A 1 237 ? 3.425 -9.489 -13.791 1.00 87.75 237 ASN A C 1
ATOM 1772 O O . ASN A 1 237 ? 3.604 -10.701 -13.690 1.00 87.75 237 ASN A O 1
ATOM 1776 N N . THR A 1 238 ? 3.079 -8.923 -14.951 1.00 85.31 238 THR A N 1
ATOM 1777 C CA . THR A 1 238 ? 2.812 -9.703 -16.172 1.00 85.31 238 THR A CA 1
ATOM 1778 C C . THR A 1 238 ? 3.676 -9.249 -17.335 1.00 85.31 238 THR A C 1
ATOM 1780 O O . THR A 1 238 ? 4.368 -10.074 -17.929 1.00 85.31 238 THR A O 1
ATOM 1783 N N . PHE A 1 239 ? 3.663 -7.957 -17.663 1.00 84.75 239 PHE A N 1
ATOM 1784 C CA . PHE A 1 239 ? 4.312 -7.467 -18.877 1.00 84.75 239 PHE A CA 1
ATOM 1785 C C . PHE A 1 239 ? 5.843 -7.473 -18.775 1.00 84.75 239 PHE A C 1
ATOM 1787 O O . PHE A 1 239 ? 6.508 -8.094 -19.603 1.00 84.75 239 PHE A O 1
ATOM 1794 N N . LEU A 1 240 ? 6.409 -6.840 -17.742 1.00 84.62 240 LEU A N 1
ATOM 1795 C CA . LEU A 1 240 ? 7.861 -6.744 -17.558 1.00 84.62 240 LEU A CA 1
ATOM 1796 C C . LEU A 1 240 ? 8.540 -8.118 -17.417 1.00 84.62 240 LEU A C 1
ATOM 1798 O O . LEU A 1 240 ? 9.531 -8.340 -18.114 1.00 84.62 240 LEU A O 1
ATOM 1802 N N . PRO A 1 241 ? 8.019 -9.079 -16.623 1.00 84.62 241 PRO A N 1
ATOM 1803 C CA . PRO A 1 241 ? 8.601 -10.418 -16.555 1.00 84.62 241 PRO A CA 1
ATOM 1804 C C . PRO A 1 241 ? 8.567 -11.157 -17.895 1.00 84.62 241 PRO A C 1
ATOM 1806 O O . PRO A 1 241 ? 9.527 -11.843 -18.237 1.00 84.62 241 PRO A O 1
ATOM 1809 N N . ARG A 1 242 ? 7.493 -11.004 -18.684 1.00 82.69 242 ARG A N 1
ATOM 1810 C CA . ARG A 1 242 ? 7.414 -11.591 -20.031 1.00 82.69 242 ARG A CA 1
ATOM 1811 C C . ARG A 1 242 ? 8.450 -10.976 -20.961 1.00 82.69 242 ARG A C 1
ATOM 1813 O O . ARG A 1 242 ? 9.207 -11.715 -21.577 1.00 82.69 242 ARG A O 1
ATOM 1820 N N . LEU A 1 243 ? 8.532 -9.647 -21.008 1.00 79.56 243 LEU A N 1
ATOM 1821 C CA . LEU A 1 243 ? 9.506 -8.936 -21.836 1.00 79.56 243 LEU A CA 1
ATOM 1822 C C . LEU A 1 243 ? 10.947 -9.331 -21.471 1.00 79.56 243 LEU A C 1
ATOM 1824 O O . LEU A 1 243 ? 11.771 -9.571 -22.351 1.00 79.56 243 LEU A O 1
ATOM 1828 N N . HIS A 1 244 ? 11.232 -9.457 -20.173 1.00 78.88 244 HIS A N 1
ATOM 1829 C CA . HIS A 1 244 ? 12.525 -9.905 -19.668 1.00 78.88 244 HIS A CA 1
ATOM 1830 C C . HIS A 1 244 ? 12.835 -11.365 -20.035 1.00 78.88 244 HIS A C 1
ATOM 1832 O O . HIS A 1 244 ? 13.949 -11.681 -20.446 1.00 78.88 244 HIS A O 1
ATOM 1838 N N . ASN A 1 245 ? 11.853 -12.262 -19.937 1.00 78.62 245 ASN A N 1
ATOM 1839 C CA . ASN A 1 245 ? 12.034 -13.662 -20.318 1.00 78.62 245 ASN A CA 1
ATOM 1840 C C . ASN A 1 245 ? 12.262 -13.820 -21.826 1.00 78.62 245 ASN A C 1
ATOM 1842 O O . ASN A 1 245 ? 13.125 -14.598 -22.225 1.00 78.62 245 ASN A O 1
ATOM 1846 N N . GLU A 1 246 ? 11.558 -13.055 -22.659 1.00 77.75 246 GLU A N 1
ATOM 1847 C CA . GLU A 1 246 ? 11.766 -13.033 -24.112 1.00 77.75 246 GLU A CA 1
ATOM 1848 C C . GLU A 1 246 ? 13.141 -12.461 -24.488 1.00 77.75 246 GLU A C 1
ATOM 1850 O O . GLU A 1 246 ? 13.809 -12.955 -25.401 1.00 77.75 246 GLU A O 1
ATOM 1855 N N . SER A 1 247 ? 13.618 -11.431 -23.781 1.00 71.19 247 SER A N 1
ATOM 1856 C CA . SER A 1 247 ? 14.967 -10.902 -24.008 1.00 71.19 247 SER A CA 1
ATOM 1857 C C . SER A 1 247 ? 16.050 -11.890 -23.575 1.00 71.19 247 SER A C 1
ATOM 1859 O O . SER A 1 247 ? 17.018 -12.100 -24.310 1.00 71.19 247 SER A O 1
ATOM 1861 N N . ILE A 1 248 ? 15.870 -12.585 -22.446 1.00 67.19 248 ILE A N 1
ATOM 1862 C CA . ILE A 1 248 ? 16.725 -13.713 -22.054 1.00 67.19 248 ILE A CA 1
ATOM 1863 C C . ILE A 1 248 ? 16.685 -14.816 -23.117 1.00 67.19 248 ILE A C 1
ATOM 1865 O O . ILE A 1 248 ? 17.748 -15.264 -23.543 1.00 67.19 248 ILE A O 1
ATOM 1869 N N . GLY A 1 249 ? 15.500 -15.225 -23.573 1.00 70.06 249 GLY A N 1
ATOM 1870 C CA . GLY A 1 249 ? 15.319 -16.286 -24.566 1.00 70.06 249 GLY A CA 1
ATOM 1871 C C . GLY A 1 249 ? 16.049 -15.988 -25.875 1.00 70.06 249 GLY A C 1
ATOM 1872 O O . GLY A 1 249 ? 16.808 -16.826 -26.361 1.00 70.06 249 GLY A O 1
ATOM 1873 N N . ARG A 1 250 ? 15.924 -14.758 -26.391 1.00 68.19 250 ARG A N 1
ATOM 1874 C CA . ARG A 1 250 ? 16.665 -14.296 -27.578 1.00 68.19 250 ARG A CA 1
ATOM 1875 C C . ARG A 1 250 ? 18.177 -14.281 -27.364 1.00 68.19 250 ARG A C 1
ATOM 1877 O O . ARG A 1 250 ? 18.913 -14.685 -28.260 1.00 68.19 250 ARG A O 1
ATOM 1884 N N . ARG A 1 251 ? 18.660 -13.872 -26.184 1.00 64.25 251 ARG A N 1
ATOM 1885 C CA . ARG A 1 251 ? 20.100 -13.912 -25.860 1.00 64.25 251 ARG A CA 1
ATOM 1886 C C . ARG A 1 251 ? 20.632 -15.338 -25.775 1.00 64.25 251 ARG A C 1
ATOM 1888 O O . ARG A 1 251 ? 21.704 -15.606 -26.304 1.00 64.25 251 ARG A O 1
ATOM 1895 N N . VAL A 1 252 ? 19.893 -16.256 -25.152 1.00 66.00 252 VAL A N 1
ATOM 1896 C CA . VAL A 1 252 ? 20.278 -17.673 -25.070 1.00 66.00 252 VAL A CA 1
ATOM 1897 C C . VAL A 1 252 ? 20.269 -18.314 -26.457 1.00 66.00 252 VAL A C 1
ATOM 1899 O O . VAL A 1 252 ? 21.206 -19.036 -26.782 1.00 66.00 252 VAL A O 1
ATOM 1902 N N . ALA A 1 253 ? 19.283 -18.005 -27.303 1.00 64.81 253 ALA A N 1
ATOM 1903 C CA . ALA A 1 253 ? 19.250 -18.462 -28.692 1.00 64.81 253 ALA A CA 1
ATOM 1904 C C . ALA A 1 253 ? 20.415 -17.889 -29.520 1.00 64.81 253 ALA A C 1
ATOM 1906 O O . ALA A 1 253 ? 21.066 -18.631 -30.247 1.00 64.81 253 ALA A O 1
ATOM 1907 N N . GLY A 1 254 ? 20.742 -16.602 -29.361 1.00 62.94 254 GLY A N 1
ATOM 1908 C CA . GLY A 1 254 ? 21.913 -15.984 -29.994 1.00 62.94 254 GLY A CA 1
ATOM 1909 C C . GLY A 1 254 ? 23.241 -16.568 -29.496 1.00 62.94 254 GLY A C 1
ATOM 1910 O O . GLY A 1 254 ? 24.172 -16.757 -30.278 1.00 62.94 254 GLY A O 1
ATOM 1911 N N . TRP A 1 255 ? 23.325 -16.922 -28.210 1.00 52.59 255 TRP A N 1
ATOM 1912 C CA . TRP A 1 255 ? 24.478 -17.616 -27.632 1.00 52.59 255 TRP A CA 1
ATOM 1913 C C . TRP A 1 255 ? 24.605 -19.068 -28.116 1.00 52.59 255 TRP A C 1
ATOM 1915 O O . TRP A 1 255 ? 25.702 -19.549 -28.390 1.00 52.59 255 TRP A O 1
ATOM 1925 N N . ALA A 1 256 ? 23.482 -19.770 -28.264 1.00 55.56 256 ALA A N 1
ATOM 1926 C CA . ALA A 1 256 ? 23.443 -21.104 -28.848 1.00 55.56 256 ALA A CA 1
ATOM 1927 C C . ALA A 1 256 ? 23.833 -21.078 -30.337 1.00 55.56 256 ALA A C 1
ATOM 1929 O O . ALA A 1 256 ? 24.646 -21.892 -30.760 1.00 55.56 256 ALA A O 1
ATOM 1930 N N . ALA A 1 257 ? 23.355 -20.091 -31.100 1.00 57.38 257 ALA A N 1
ATOM 1931 C CA . ALA A 1 257 ? 23.719 -19.898 -32.505 1.00 57.38 257 ALA A CA 1
ATOM 1932 C C . ALA A 1 257 ? 25.205 -19.531 -32.686 1.00 57.38 257 ALA A C 1
ATOM 1934 O O . ALA A 1 257 ? 25.842 -19.948 -33.647 1.00 57.38 257 ALA A O 1
ATOM 1935 N N . SER A 1 258 ? 25.800 -18.807 -31.733 1.00 55.50 258 SER A N 1
ATOM 1936 C CA . SER A 1 258 ? 27.243 -18.510 -31.734 1.00 55.50 258 SER A CA 1
ATOM 1937 C C . SER A 1 258 ? 28.121 -19.677 -31.258 1.00 55.50 258 SER A C 1
ATOM 1939 O O . SER A 1 258 ? 29.336 -19.641 -31.454 1.00 55.50 258 SER A O 1
ATOM 1941 N N . ARG A 1 259 ? 27.532 -20.747 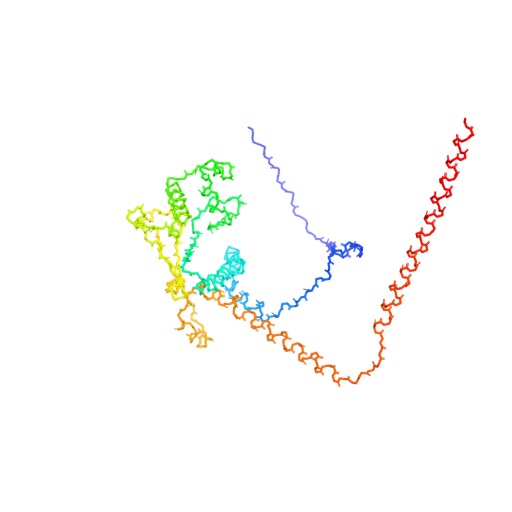-30.702 1.00 49.88 259 ARG A N 1
ATOM 1942 C CA . ARG A 1 259 ? 28.218 -22.017 -30.400 1.00 49.88 259 ARG A CA 1
ATOM 1943 C C . ARG A 1 259 ? 28.307 -22.980 -31.587 1.00 49.88 259 ARG A C 1
ATOM 1945 O O . ARG A 1 259 ? 29.000 -23.985 -31.462 1.00 49.88 259 ARG A O 1
ATOM 1952 N N . GLU A 1 260 ? 27.673 -22.682 -32.721 1.00 48.44 260 GLU A N 1
ATOM 1953 C CA . GLU A 1 260 ? 27.847 -23.458 -33.962 1.00 48.44 260 GLU A CA 1
ATOM 1954 C C . GLU A 1 260 ? 29.112 -23.065 -34.754 1.00 48.44 260 GLU A C 1
ATOM 1956 O O . GLU A 1 260 ? 29.409 -23.657 -35.791 1.00 48.44 260 GLU A O 1
ATOM 1961 N N . ALA A 1 261 ? 29.924 -22.126 -34.252 1.00 47.31 261 ALA A N 1
ATOM 1962 C CA . ALA A 1 261 ? 31.300 -21.966 -34.715 1.00 47.31 261 ALA A CA 1
ATOM 1963 C C . ALA A 1 261 ? 32.146 -23.181 -34.266 1.00 47.31 261 ALA A C 1
ATOM 1965 O O . ALA A 1 261 ? 32.025 -23.611 -33.115 1.00 47.31 261 ALA A O 1
ATOM 1966 N N . PRO A 1 262 ? 33.007 -23.753 -35.133 1.00 41.53 262 PRO A N 1
ATOM 1967 C CA . PRO A 1 262 ? 33.732 -24.979 -34.825 1.00 41.53 262 PRO A CA 1
ATOM 1968 C C . PRO A 1 262 ? 34.570 -24.799 -33.558 1.00 41.53 262 PRO A C 1
ATOM 1970 O O . PRO A 1 262 ? 35.400 -23.895 -33.461 1.00 41.53 262 PRO A O 1
ATOM 1973 N N . LEU A 1 263 ? 34.339 -25.680 -32.583 1.00 40.66 263 LEU A N 1
ATOM 1974 C CA . LEU A 1 263 ? 35.068 -25.754 -31.323 1.00 40.66 263 LEU A CA 1
ATOM 1975 C C . LEU A 1 263 ? 36.569 -25.956 -31.590 1.00 40.66 263 LEU A C 1
ATOM 1977 O O . LEU A 1 263 ? 37.049 -27.084 -31.707 1.00 40.66 263 LEU A O 1
ATOM 1981 N N . THR A 1 264 ? 37.345 -24.873 -31.631 1.00 48.41 264 THR A N 1
ATOM 1982 C CA . THR A 1 264 ? 38.788 -24.959 -31.406 1.00 48.41 264 THR A CA 1
ATOM 1983 C C . THR A 1 264 ? 39.000 -25.257 -29.927 1.00 48.41 264 THR A C 1
ATOM 1985 O O . THR A 1 264 ? 38.736 -24.427 -29.055 1.00 48.41 264 THR A O 1
ATOM 1988 N N . ASN A 1 265 ? 39.404 -26.494 -29.654 1.00 48.59 265 ASN A N 1
ATOM 1989 C CA . ASN A 1 265 ? 39.647 -27.036 -28.326 1.00 48.59 265 ASN A CA 1
ATOM 1990 C C . ASN A 1 265 ? 40.507 -26.123 -27.432 1.00 48.59 265 ASN A C 1
ATOM 1992 O O . ASN A 1 265 ? 41.602 -25.728 -27.817 1.00 48.59 265 ASN A O 1
ATOM 1996 N N . ALA A 1 266 ? 40.025 -25.960 -26.191 1.00 55.03 266 ALA A N 1
ATOM 1997 C CA . ALA A 1 266 ? 40.746 -25.628 -24.958 1.00 55.03 266 ALA A CA 1
ATOM 1998 C C . ALA A 1 266 ? 41.496 -24.287 -24.899 1.00 55.03 266 ALA A C 1
ATOM 2000 O O . ALA A 1 266 ? 42.500 -24.160 -25.574 1.00 55.03 266 ALA A O 1
ATOM 2001 N N . GLN A 1 267 ? 41.140 -23.382 -23.966 1.00 55.84 267 GLN A N 1
ATOM 2002 C CA . GLN A 1 267 ? 42.147 -22.558 -23.256 1.00 55.84 267 GLN A CA 1
ATOM 2003 C C . GLN A 1 267 ? 41.720 -21.858 -21.932 1.00 55.84 267 GLN A C 1
ATOM 2005 O O . GLN A 1 267 ? 42.595 -21.747 -21.078 1.00 55.84 267 GLN A O 1
ATOM 2010 N N . PRO A 1 268 ? 40.474 -21.419 -21.635 1.00 54.09 268 PRO A N 1
ATOM 2011 C CA . PRO A 1 268 ? 40.297 -20.533 -20.467 1.00 54.09 268 PRO A CA 1
ATOM 2012 C C . PRO A 1 268 ? 40.177 -21.246 -19.104 1.00 54.09 268 PRO A C 1
ATOM 2014 O O . PRO A 1 268 ? 40.505 -20.661 -18.078 1.00 54.09 268 PRO A O 1
ATOM 2017 N N . PHE A 1 269 ? 39.752 -22.516 -19.055 1.00 50.53 269 PHE A N 1
ATOM 2018 C CA . PHE A 1 269 ? 39.548 -23.220 -17.774 1.00 50.53 269 PHE A CA 1
ATOM 2019 C C . PHE A 1 269 ? 40.810 -23.888 -17.208 1.00 50.53 269 PHE A C 1
ATOM 2021 O O . PHE A 1 269 ? 40.896 -24.118 -16.003 1.00 50.53 269 PHE A O 1
ATOM 2028 N N . ARG A 1 270 ? 41.815 -24.182 -18.047 1.00 56.22 270 ARG A N 1
ATOM 2029 C CA . ARG A 1 270 ? 43.083 -24.771 -17.581 1.00 56.22 270 ARG A CA 1
ATOM 2030 C C . ARG A 1 270 ? 43.930 -23.749 -16.825 1.00 56.22 270 ARG A C 1
ATOM 2032 O O . ARG A 1 270 ? 44.448 -24.075 -15.763 1.00 56.22 270 ARG A O 1
ATOM 2039 N N . SER A 1 271 ? 44.026 -22.518 -17.322 1.00 59.78 271 SER A N 1
ATOM 2040 C CA . SER A 1 271 ? 44.803 -21.454 -16.675 1.00 59.78 271 SER A CA 1
ATOM 2041 C C . SER A 1 271 ? 44.239 -21.080 -15.300 1.0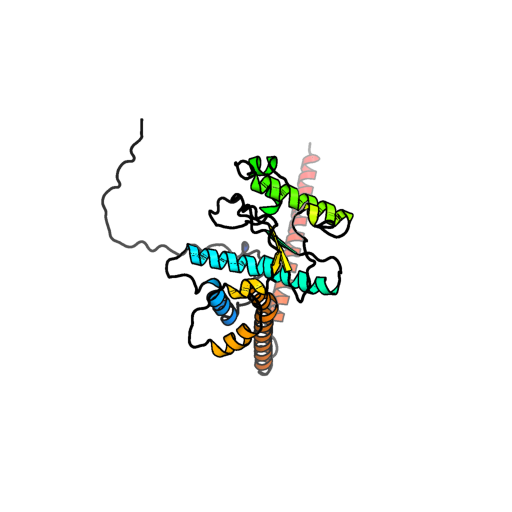0 59.78 271 SER A C 1
ATOM 2043 O O . SER A 1 271 ? 45.005 -20.986 -14.346 1.00 59.78 271 SER A O 1
ATOM 2045 N N . ALA A 1 272 ? 42.912 -20.970 -15.167 1.00 65.50 272 ALA A N 1
ATOM 2046 C CA . ALA A 1 272 ? 42.252 -20.646 -13.898 1.00 65.50 272 ALA A CA 1
ATOM 2047 C C . ALA A 1 272 ? 42.430 -21.731 -12.816 1.00 65.50 272 ALA A C 1
ATOM 2049 O O . ALA A 1 272 ? 42.576 -21.429 -11.634 1.00 65.50 272 ALA A O 1
ATOM 2050 N N . MET A 1 273 ? 42.457 -23.008 -13.208 1.00 76.44 273 MET A N 1
ATOM 2051 C CA . MET A 1 273 ? 42.692 -24.107 -12.269 1.00 76.44 273 MET A CA 1
ATOM 2052 C C . MET A 1 273 ? 44.142 -24.113 -11.756 1.00 76.44 273 MET A C 1
ATOM 2054 O O . MET A 1 273 ? 44.370 -24.320 -10.564 1.00 76.44 273 MET A O 1
ATOM 2058 N N . PHE A 1 274 ? 45.124 -23.846 -12.626 1.00 79.62 274 PHE A N 1
ATOM 2059 C CA . PHE A 1 274 ? 46.535 -23.801 -12.227 1.00 79.62 274 PHE A CA 1
ATOM 2060 C C . PHE A 1 274 ? 46.875 -22.578 -11.369 1.00 79.62 274 PHE A C 1
ATOM 2062 O O . PHE A 1 274 ? 47.683 -22.705 -10.451 1.00 79.62 274 PHE A O 1
ATOM 2069 N N . THR A 1 275 ? 46.245 -21.421 -11.599 1.00 82.06 275 THR A N 1
ATOM 2070 C CA . THR A 1 275 ? 46.451 -20.235 -10.750 1.00 82.06 275 THR A CA 1
ATOM 2071 C C . THR A 1 275 ? 45.886 -20.435 -9.346 1.00 82.06 275 THR A C 1
ATOM 2073 O O . THR A 1 275 ? 46.562 -20.106 -8.372 1.00 82.06 275 THR A O 1
ATOM 2076 N N . LEU A 1 276 ? 44.700 -21.043 -9.217 1.00 85.81 276 LEU A N 1
ATOM 2077 C CA . LEU A 1 276 ? 44.135 -21.397 -7.911 1.00 85.81 276 LEU A CA 1
ATOM 2078 C C . LEU A 1 276 ? 45.001 -22.431 -7.184 1.00 85.81 276 LEU A C 1
ATOM 2080 O O . LEU A 1 276 ? 45.296 -22.258 -6.003 1.00 85.81 276 LEU A O 1
ATOM 2084 N N . LEU A 1 277 ? 45.470 -23.467 -7.886 1.00 91.38 277 LEU A N 1
ATOM 2085 C CA . LEU A 1 277 ? 46.345 -24.483 -7.299 1.00 91.38 277 LEU A CA 1
ATOM 2086 C C . LEU A 1 277 ? 47.679 -23.881 -6.819 1.00 91.38 277 LEU A C 1
ATOM 2088 O O . LEU A 1 277 ? 48.128 -24.181 -5.713 1.00 91.38 277 LEU A O 1
ATOM 2092 N N . ALA A 1 278 ? 48.288 -22.994 -7.611 1.00 89.19 278 ALA A N 1
ATOM 2093 C CA . ALA A 1 278 ? 49.524 -22.305 -7.244 1.00 89.19 278 ALA A CA 1
ATOM 2094 C C . ALA A 1 278 ? 49.340 -21.389 -6.022 1.00 89.19 278 ALA A C 1
ATOM 2096 O O . ALA A 1 278 ? 50.187 -21.380 -5.128 1.00 89.19 278 ALA A O 1
ATOM 2097 N N . LEU A 1 279 ? 48.217 -20.665 -5.941 1.00 90.69 279 LEU A N 1
ATOM 2098 C CA . LEU A 1 279 ? 47.896 -19.802 -4.802 1.00 90.69 279 LEU A CA 1
ATOM 2099 C C . LEU A 1 279 ? 47.713 -20.612 -3.510 1.00 90.69 279 LEU A C 1
ATOM 2101 O O . LEU A 1 279 ? 48.250 -20.244 -2.467 1.00 90.69 279 LEU A O 1
ATOM 2105 N N . VAL A 1 280 ? 47.006 -21.744 -3.586 1.00 94.81 280 VAL A N 1
ATOM 2106 C CA . VAL A 1 280 ? 46.808 -22.646 -2.441 1.00 94.81 280 VAL A CA 1
ATOM 2107 C C . VAL A 1 280 ? 48.147 -23.188 -1.935 1.00 94.81 280 VAL A C 1
ATOM 2109 O O . VAL A 1 280 ? 48.400 -23.167 -0.731 1.00 94.81 280 VAL A O 1
ATOM 2112 N N . LEU A 1 281 ? 49.039 -23.613 -2.835 1.00 94.31 281 LEU A N 1
ATOM 2113 C CA . LEU A 1 281 ? 50.372 -24.095 -2.457 1.00 94.31 281 LEU A CA 1
ATOM 2114 C C . LEU A 1 281 ? 51.229 -22.997 -1.809 1.00 94.31 281 LEU A C 1
ATOM 2116 O O . LEU A 1 281 ? 51.917 -23.259 -0.821 1.00 94.31 281 LEU A O 1
ATOM 2120 N N . LEU A 1 282 ? 51.153 -21.763 -2.311 1.00 95.25 282 LEU A N 1
ATOM 2121 C CA . LEU A 1 282 ? 51.885 -20.625 -1.753 1.00 95.25 282 LEU A CA 1
ATOM 2122 C C . LEU A 1 282 ? 51.384 -20.254 -0.349 1.00 95.25 282 LEU A C 1
ATOM 2124 O O . LEU A 1 282 ? 52.192 -20.017 0.550 1.00 95.25 282 LEU A O 1
ATOM 2128 N N . LEU A 1 283 ? 50.067 -20.274 -0.132 1.00 93.69 283 LEU A N 1
ATOM 2129 C CA . LEU A 1 283 ? 49.469 -20.042 1.186 1.00 93.69 283 LEU A CA 1
ATOM 2130 C C . LEU A 1 283 ? 49.858 -21.129 2.194 1.00 93.69 283 LEU A C 1
ATOM 2132 O O . LEU A 1 283 ? 50.164 -20.815 3.344 1.00 93.69 283 LEU A O 1
ATOM 2136 N N . LEU A 1 284 ? 49.906 -22.395 1.769 1.00 95.25 284 LEU A N 1
ATOM 2137 C CA . LEU A 1 284 ? 50.355 -23.497 2.623 1.00 95.25 284 LEU A CA 1
ATOM 2138 C C . LEU A 1 284 ? 51.832 -23.357 3.011 1.00 95.25 284 LEU A C 1
ATOM 2140 O O . LEU A 1 284 ? 52.175 -23.548 4.177 1.00 95.25 284 LEU A O 1
ATOM 2144 N N . LEU A 1 285 ? 52.703 -22.969 2.074 1.00 95.62 285 LEU A N 1
ATOM 2145 C CA . LEU A 1 285 ? 54.114 -22.701 2.372 1.00 95.62 285 LEU A CA 1
ATOM 2146 C C . LEU A 1 285 ? 54.277 -21.543 3.362 1.00 95.62 285 LEU A C 1
ATOM 2148 O O . LEU A 1 285 ? 55.059 -21.652 4.310 1.00 95.62 285 LEU A O 1
ATOM 2152 N N . LEU A 1 286 ? 53.509 -20.463 3.188 1.00 94.00 286 LEU A N 1
ATOM 2153 C CA . LEU A 1 286 ? 53.525 -19.324 4.103 1.00 94.00 286 LEU A CA 1
ATOM 2154 C C . LEU A 1 286 ? 53.043 -19.724 5.505 1.00 94.00 286 LEU A C 1
ATOM 2156 O O . LEU A 1 286 ? 53.659 -19.348 6.499 1.00 94.00 286 LEU A O 1
ATOM 2160 N N . LEU A 1 287 ? 51.989 -20.541 5.595 1.00 94.31 287 LEU A N 1
ATOM 2161 C CA . LEU A 1 287 ? 51.477 -21.064 6.861 1.00 94.31 287 LEU A CA 1
ATOM 2162 C C . LEU A 1 287 ? 52.536 -21.905 7.588 1.00 94.31 287 LEU A C 1
ATOM 2164 O O . LEU A 1 287 ? 52.768 -21.708 8.781 1.00 94.31 287 LEU A O 1
ATOM 2168 N N . VAL A 1 288 ? 53.217 -22.807 6.875 1.00 95.12 288 VAL A N 1
ATOM 2169 C CA . VAL A 1 288 ? 54.308 -23.614 7.445 1.00 95.12 288 VAL A CA 1
ATOM 2170 C C . VAL A 1 288 ? 55.440 -22.712 7.937 1.00 95.12 288 VAL A C 1
ATOM 2172 O O . VAL A 1 288 ? 55.922 -22.901 9.056 1.00 95.12 288 VAL A O 1
ATOM 2175 N N . LEU A 1 289 ? 55.822 -21.691 7.164 1.00 94.31 289 LEU A N 1
ATOM 2176 C CA . LEU A 1 289 ? 56.827 -20.712 7.578 1.00 94.31 289 LEU A CA 1
ATOM 2177 C C . LEU A 1 289 ? 56.394 -19.975 8.856 1.00 94.31 289 LEU A C 1
ATOM 2179 O O . LEU A 1 289 ? 57.167 -19.889 9.809 1.00 94.31 289 LEU A O 1
ATOM 2183 N N . CYS A 1 290 ? 55.146 -19.503 8.919 1.00 92.69 290 CYS A N 1
ATOM 2184 C CA . CYS A 1 290 ? 54.583 -18.851 10.100 1.00 92.69 290 CYS A CA 1
ATOM 2185 C C . CYS A 1 290 ? 54.609 -19.769 11.327 1.00 92.69 290 CYS A C 1
ATOM 2187 O O . CYS A 1 290 ? 55.013 -19.331 12.404 1.00 92.69 290 CYS A O 1
ATOM 2189 N N . LEU A 1 291 ? 54.250 -21.047 11.179 1.00 92.69 291 LEU A N 1
ATOM 2190 C CA . LEU A 1 291 ? 54.301 -22.022 12.271 1.00 92.69 291 LEU A CA 1
ATOM 2191 C C . LEU A 1 291 ? 55.735 -22.283 12.745 1.00 92.69 291 LEU A C 1
ATOM 2193 O O . LEU A 1 291 ? 55.977 -22.357 13.951 1.00 92.69 291 LEU A O 1
ATOM 2197 N N . VAL A 1 292 ? 56.703 -22.371 11.828 1.00 92.31 292 VAL A N 1
ATOM 2198 C CA . VAL A 1 292 ? 58.124 -22.525 12.177 1.00 92.31 292 VAL A CA 1
ATOM 2199 C C . VAL A 1 292 ? 58.637 -21.292 12.920 1.00 92.31 292 VAL A C 1
ATOM 2201 O O . VAL A 1 292 ? 59.300 -21.435 13.949 1.00 92.31 292 VAL A O 1
ATOM 2204 N N . LEU A 1 293 ? 58.296 -20.087 12.459 1.00 88.50 293 LEU A N 1
ATOM 2205 C CA . LEU A 1 293 ? 58.688 -18.835 13.110 1.00 88.50 293 LEU A CA 1
ATOM 2206 C C . LEU A 1 293 ? 58.042 -18.680 14.492 1.00 88.50 293 LEU A C 1
ATOM 2208 O O . LEU A 1 293 ? 58.722 -18.292 15.443 1.00 88.50 293 LEU A O 1
ATOM 2212 N N . LEU A 1 294 ? 56.764 -19.039 14.640 1.00 88.50 294 LEU A N 1
ATOM 2213 C CA . LEU A 1 294 ? 56.072 -19.041 15.930 1.00 88.50 294 LEU A CA 1
ATOM 2214 C C . LEU A 1 294 ? 56.690 -20.053 16.896 1.00 88.50 294 LEU A C 1
ATOM 2216 O O . LEU A 1 294 ? 56.964 -19.710 18.045 1.00 88.50 294 LEU A O 1
ATOM 2220 N N . LYS A 1 295 ? 56.980 -21.273 16.430 1.00 89.31 295 LYS A N 1
ATOM 2221 C CA . LYS A 1 295 ? 57.625 -22.307 17.248 1.00 89.31 295 LYS A CA 1
ATOM 2222 C C . LYS A 1 295 ? 59.036 -21.895 17.666 1.00 89.31 295 LYS A C 1
ATOM 2224 O O . LYS A 1 295 ? 59.424 -22.126 18.810 1.00 89.31 295 LYS A O 1
ATOM 2229 N N . ARG A 1 296 ? 59.793 -21.254 16.770 1.00 86.75 296 ARG A N 1
ATOM 2230 C CA . ARG A 1 296 ? 61.136 -20.743 17.067 1.00 86.75 296 ARG A CA 1
ATOM 2231 C C . ARG A 1 296 ? 61.085 -19.624 18.112 1.00 86.75 296 ARG A C 1
ATOM 2233 O O . ARG A 1 296 ? 61.774 -19.732 19.122 1.00 86.75 296 ARG A O 1
ATOM 2240 N N . ARG A 1 297 ? 60.175 -18.654 17.959 1.00 83.69 297 ARG A N 1
ATOM 2241 C CA . ARG A 1 297 ? 59.952 -17.585 18.952 1.00 83.69 297 ARG A CA 1
ATOM 2242 C C . ARG A 1 297 ? 59.427 -18.097 20.297 1.00 83.69 297 ARG A C 1
ATOM 2244 O O . ARG A 1 297 ? 59.749 -17.523 21.331 1.00 83.69 297 ARG A O 1
ATOM 2251 N N . ALA A 1 298 ? 58.606 -19.147 20.313 1.00 82.31 298 ALA A N 1
ATOM 2252 C CA . ALA A 1 298 ? 58.135 -19.767 21.555 1.00 82.31 298 ALA A CA 1
ATOM 2253 C C . ALA A 1 298 ? 59.270 -20.499 22.289 1.00 82.31 298 ALA A C 1
ATOM 2255 O O . ALA A 1 298 ? 59.370 -20.416 23.510 1.00 82.31 298 ALA A O 1
ATOM 2256 N N . LYS A 1 299 ? 60.164 -21.164 21.544 1.00 82.50 299 LYS A N 1
ATOM 2257 C CA . LYS A 1 299 ? 61.354 -21.821 22.102 1.00 82.50 299 LYS A CA 1
ATOM 2258 C C . LYS A 1 299 ? 62.371 -20.817 22.656 1.00 82.50 299 LYS A C 1
ATOM 2260 O O . LYS A 1 299 ? 62.982 -21.094 23.682 1.00 82.50 299 LYS A O 1
ATOM 2265 N N . GLU A 1 300 ? 62.540 -19.668 22.002 1.00 78.00 300 GLU A N 1
ATOM 2266 C CA . GLU A 1 300 ? 63.383 -18.567 22.496 1.00 78.00 300 GLU A CA 1
ATOM 2267 C C . GLU A 1 300 ? 62.815 -17.974 23.796 1.00 78.00 300 GLU A C 1
ATOM 2269 O O . GLU A 1 300 ? 63.538 -17.897 24.785 1.00 78.00 300 GLU A O 1
ATOM 2274 N N . ARG A 1 301 ? 61.498 -17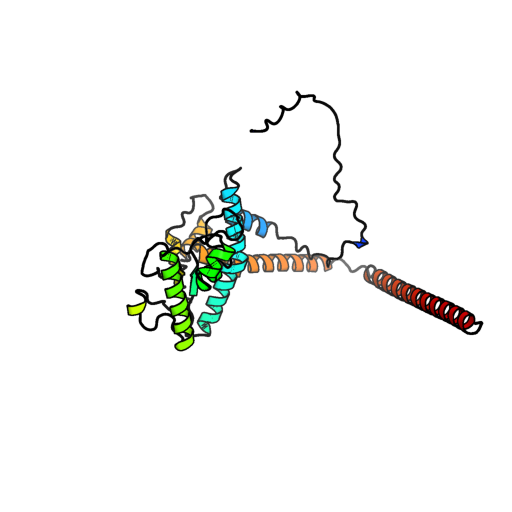.719 23.860 1.00 71.31 301 ARG A N 1
ATOM 2275 C CA . ARG A 1 301 ? 60.831 -17.253 25.092 1.00 71.31 301 ARG A CA 1
ATOM 2276 C C . ARG A 1 301 ? 60.847 -18.265 26.246 1.00 71.31 301 ARG A C 1
ATOM 2278 O O . ARG A 1 301 ? 60.843 -17.859 27.401 1.00 71.31 301 ARG A O 1
ATOM 2285 N N . GLY A 1 302 ? 60.861 -19.568 25.958 1.00 69.88 302 GLY A N 1
ATOM 2286 C CA . GLY A 1 302 ? 61.027 -20.604 26.986 1.00 69.88 302 GLY A CA 1
ATOM 2287 C C . GLY A 1 302 ? 62.427 -20.595 27.606 1.00 69.88 302 GLY A C 1
ATOM 2288 O O . GLY A 1 302 ? 62.559 -20.675 28.819 1.00 69.88 302 GLY A O 1
ATOM 2289 N N . ARG A 1 303 ? 63.468 -20.404 26.785 1.00 65.88 303 ARG A N 1
ATOM 2290 C CA . ARG A 1 303 ? 64.861 -20.335 27.257 1.00 65.88 303 ARG A CA 1
ATOM 2291 C C . ARG A 1 303 ? 65.154 -19.114 28.124 1.00 65.88 303 ARG A C 1
ATOM 2293 O O . ARG A 1 303 ? 65.916 -19.239 29.072 1.00 65.88 303 ARG A O 1
ATOM 2300 N N . GLU A 1 304 ? 64.553 -17.964 27.826 1.00 68.62 304 GLU A N 1
ATOM 2301 C CA . GLU A 1 304 ? 64.708 -16.758 28.655 1.00 68.62 304 GLU A CA 1
ATOM 2302 C C . GLU A 1 304 ? 64.056 -16.905 30.037 1.00 68.62 304 GLU A C 1
ATOM 2304 O O . GLU A 1 304 ? 64.524 -16.312 31.004 1.00 68.62 304 GLU A O 1
ATOM 2309 N N . ARG A 1 305 ? 63.003 -17.723 30.152 1.00 59.50 305 ARG A N 1
ATOM 2310 C CA . ARG A 1 305 ? 62.271 -17.936 31.407 1.00 59.50 305 ARG A CA 1
ATOM 2311 C C . ARG A 1 305 ? 62.951 -18.937 32.351 1.00 59.50 305 ARG A C 1
ATOM 2313 O O . ARG A 1 305 ? 62.726 -18.848 33.549 1.00 59.50 305 ARG A O 1
ATOM 2320 N N . ASP A 1 306 ? 63.796 -19.827 31.826 1.00 64.75 306 ASP A N 1
ATOM 2321 C CA . ASP A 1 306 ? 64.593 -20.787 32.610 1.00 64.75 306 ASP A CA 1
ATOM 2322 C C . ASP A 1 306 ? 65.964 -20.215 33.051 1.00 64.75 306 ASP A C 1
ATOM 2324 O O . ASP A 1 306 ? 66.738 -20.898 33.717 1.00 64.75 306 ASP A O 1
ATOM 2328 N N . SER A 1 307 ? 66.301 -18.981 32.645 1.00 58.53 307 SER A N 1
ATOM 2329 C CA . SER A 1 307 ? 67.535 -18.265 33.032 1.00 58.53 307 SER A CA 1
ATOM 2330 C C . SER A 1 307 ? 67.322 -17.181 34.102 1.00 58.53 307 SER A C 1
ATOM 2332 O O . SER A 1 307 ? 68.229 -16.380 34.327 1.00 58.53 307 SER A O 1
ATOM 2334 N N . PHE A 1 308 ? 66.155 -17.166 34.757 1.00 47.69 308 PHE A N 1
ATOM 2335 C CA . PHE A 1 308 ? 65.849 -16.339 35.931 1.00 47.69 308 PHE A CA 1
ATOM 2336 C C . PHE A 1 308 ? 65.569 -17.203 37.160 1.00 47.69 308 PHE A C 1
ATOM 2338 O O . PHE A 1 308 ? 64.831 -18.203 37.016 1.00 47.69 308 PHE A O 1
#